Protein 1H72 (pdb70)

Radius of gyration: 18.48 Å; Cα contacts (8 Å, |Δi|>4): 747; chains: 1; bounding box: 49×47×38 Å

Sequence (296 aa):
MKVRVKAPCTSSANLGVGFDVFGLCLKEPYDVIEVEAIDDKEIIIEVDDKNIPTDPDKNVAGIVAKKMIDDFNIGKGVKITTIKKGVKAGSSGLGSSSAASSAGTAYAINELFKLNLDKLKLVDYASYGELASSGAKHADNVAPAIFGGFTMVTNYEPLEVLHIPIDFKLDILIAIPNISINTKEAREILPKAVGLKDLVNNVGKACGMVYALYNKDKSSLFGRYMMSSDKVIEPVRGKLIPNYFKIKEEVKDKVYGITISGSGPSIIAFPKEEFIDEVENILRDYYENTIRTEVGKGVEVVV

Structure (mmCIF, N/CA/C/O backbone):
data_1H72
#
_entry.id   1H72
#
_cell.length_a   87.990
_cell.length_b   87.990
_cell.length_c   99.300
_cell.angle_alpha   90.00
_cell.angle_beta   90.00
_cell.angle_gamma   90.00
#
_symmetry.space_group_name_H-M   'P 43 21 2'
#
loop_
_entity.id
_entity.type
_entity.pdbx_description
1 polymer 'HOMOSERINE KINASE'
2 non-polymer L-HOMOSERINE
3 non-polymer 'PHOSPHOAMINOPHOSPHONIC ACID-ADENYLATE ESTER'
4 non-polymer 2-AMINO-2-HYDROXYMETHYL-PROPANE-1,3-DIOL
5 water water
#
loop_
_atom_site.group_PDB
_atom_site.id
_atom_site.type_symbol
_atom_site.label_atom_id
_atom_site.label_alt_id
_atom_site.label_comp_id
_atom_site.label_asym_id
_atom_site.label_entity_id
_atom_site.label_seq_id
_atom_site.pdbx_PDB_ins_code
_atom_site.Cartn_x
_atom_site.Cartn_y
_atom_site.Cartn_z
_atom_site.occupancy
_atom_site.B_iso_or_equiv
_atom_site.auth_seq_id
_atom_site.auth_comp_id
_atom_site.auth_asym_id
_atom_site.auth_atom_id
_atom_site.pdbx_PDB_model_num
ATOM 1 N N . MET A 1 1 ? 89.810 37.881 19.392 1.00 38.21 5 MET C N 1
ATOM 2 C CA . MET A 1 1 ? 89.581 37.725 20.852 1.00 36.15 5 MET C CA 1
ATOM 3 C C . MET A 1 1 ? 88.115 38.070 21.191 1.00 32.55 5 MET C C 1
ATOM 4 O O . MET A 1 1 ? 87.313 37.155 21.237 1.00 27.03 5 MET C O 1
ATOM 9 N N . LYS A 1 2 ? 87.769 39.353 21.389 1.00 29.91 6 LYS C N 1
ATOM 10 C CA . LYS A 1 2 ? 86.379 39.728 21.780 1.00 28.10 6 LYS C CA 1
ATOM 11 C C . LYS A 1 2 ? 85.889 41.047 21.213 1.00 25.67 6 LYS C C 1
ATOM 12 O O . LYS A 1 2 ? 86.670 41.966 21.009 1.00 24.40 6 LYS C O 1
ATOM 18 N N . VAL A 1 3 ? 84.572 41.159 21.049 1.00 21.80 7 VAL C N 1
ATOM 19 C CA . VAL A 1 3 ? 83.952 42.384 20.552 1.00 20.50 7 VAL C CA 1
ATOM 20 C C . VAL A 1 3 ? 82.682 42.562 21.386 1.00 20.47 7 VAL C C 1
ATOM 21 O O . VAL A 1 3 ? 81.945 41.595 21.620 1.00 19.78 7 VAL C O 1
ATOM 25 N N . ARG A 1 4 ? 82.460 43.766 21.887 1.00 16.90 8 ARG C N 1
ATOM 26 C CA . ARG A 1 4 ? 81.237 44.001 22.673 1.00 17.81 8 ARG C CA 1
ATOM 27 C C . ARG A 1 4 ? 80.464 45.134 22.008 1.00 17.65 8 ARG C C 1
ATOM 28 O O . ARG A 1 4 ? 81.045 46.143 21.605 1.00 17.13 8 ARG C O 1
ATOM 36 N N . VAL A 1 5 ? 79.145 44.984 21.888 1.00 17.85 9 VAL C N 1
ATOM 37 C CA . VAL A 1 5 ? 78.391 46.042 21.224 1.00 15.51 9 VAL C CA 1
ATOM 38 C C . VAL A 1 5 ? 77.102 46.345 21.988 1.00 14.70 9 VAL C C 1
ATOM 39 O O . VAL A 1 5 ? 76.702 45.567 22.867 1.00 15.24 9 VAL C O 1
ATOM 43 N N . LYS A 1 6 ? 76.532 47.511 21.710 1.00 15.88 10 LYS C N 1
ATOM 44 C CA . LYS A 1 6 ? 75.191 47.841 22.202 1.00 17.63 10 LYS C CA 1
ATOM 45 C C . LYS A 1 6 ? 74.356 47.734 20.923 1.00 16.11 10 LYS C C 1
ATOM 46 O O . LYS A 1 6 ? 74.701 48.315 19.883 1.00 17.68 10 LYS C O 1
ATOM 52 N N . ALA A 1 7 ? 73.264 46.967 20.981 1.00 14.83 11 ALA C N 1
ATOM 53 C CA . ALA A 1 7 ? 72.443 46.703 19.783 1.00 15.49 11 ALA C CA 1
ATOM 54 C C . ALA A 1 7 ? 71.061 47.244 20.217 1.00 15.36 11 ALA C C 1
ATOM 55 O O . ALA A 1 7 ? 70.440 46.731 21.144 1.00 14.91 11 ALA C O 1
ATOM 57 N N . PRO A 1 8 ? 70.590 48.287 19.535 1.00 15.42 12 PRO C N 1
ATOM 58 C CA . PRO A 1 8 ? 69.331 48.904 19.913 1.00 15.71 12 PRO C CA 1
ATOM 59 C C . PRO A 1 8 ? 68.013 48.282 19.564 1.00 14.24 12 PRO C C 1
ATOM 60 O O . PRO A 1 8 ? 67.880 47.567 18.562 1.00 13.67 12 PRO C O 1
ATOM 64 N N . CYS A 1 9 ? 67.064 48.576 20.444 1.00 14.56 13 CYS C N 1
ATOM 65 C CA . CYS A 1 9 ? 65.672 48.249 20.224 1.00 16.15 13 CYS C CA 1
ATOM 66 C C . CYS A 1 9 ? 65.276 49.142 19.015 1.00 15.99 13 CYS C C 1
ATOM 67 O O . CYS A 1 9 ? 65.948 50.140 18.681 1.00 15.42 13 CYS C O 1
ATOM 70 N N . THR A 1 10 ? 64.198 48.771 18.342 1.00 15.21 14 THR C N 1
ATOM 71 C CA . THR A 1 10 ? 63.763 49.489 17.141 1.00 14.26 14 THR C CA 1
ATOM 72 C C . THR A 1 10 ? 62.243 49.408 17.137 1.00 17.34 14 THR C C 1
ATOM 73 O O . THR A 1 10 ? 61.693 48.513 17.765 1.00 16.38 14 THR C O 1
ATOM 77 N N A SER A 1 11 ? 61.586 50.340 16.437 0.50 16.22 15 SER C N 1
ATOM 78 N N B SER A 1 11 ? 61.586 50.342 16.455 0.50 16.20 15 SER C N 1
ATOM 79 C CA A SER A 1 11 ? 60.134 50.342 16.371 0.50 16.76 15 SER C CA 1
ATOM 80 C CA B SER A 1 11 ? 60.132 50.356 16.367 0.50 16.67 15 SER C CA 1
ATOM 81 C C A SER A 1 11 ? 59.750 50.151 14.911 0.50 16.54 15 SER C C 1
ATOM 82 C C B SER A 1 11 ? 59.763 50.144 14.905 0.50 16.49 15 SER C C 1
ATOM 83 O O A SER A 1 11 ? 60.041 51.003 14.069 0.50 15.87 15 SER C O 1
ATOM 84 O O B SER A 1 11 ? 60.059 50.990 14.058 0.50 15.80 15 SER C O 1
ATOM 89 N N . ALA A 1 12 ? 59.153 49.002 14.608 1.00 16.19 16 ALA C N 1
ATOM 90 C CA . ALA A 1 12 ? 58.751 48.707 13.239 1.00 16.18 16 ALA C CA 1
ATOM 91 C C . ALA A 1 12 ? 57.301 49.130 12.995 1.00 16.92 16 ALA C C 1
ATOM 92 O O . ALA A 1 12 ? 56.560 49.405 13.939 1.00 18.22 16 ALA C O 1
ATOM 94 N N . ASN A 1 13 ? 56.944 49.161 11.719 1.00 15.30 17 ASN C N 1
ATOM 95 C CA . ASN A 1 13 ? 55.621 49.492 11.173 1.00 15.61 17 ASN C CA 1
ATOM 96 C C . ASN A 1 13 ? 55.290 50.943 11.097 1.00 16.21 17 ASN C C 1
ATOM 97 O O . ASN A 1 13 ? 55.016 51.471 9.998 1.00 16.94 17 ASN C O 1
ATOM 102 N N . LEU A 1 14 ? 55.288 51.591 12.262 1.00 16.46 18 LEU C N 1
ATOM 103 C CA . LEU A 1 14 ? 54.951 53.004 12.333 1.00 16.62 18 LEU C CA 1
ATOM 104 C C . LEU A 1 14 ? 53.642 53.233 11.563 1.00 16.37 18 LEU C C 1
ATOM 105 O O . LEU A 1 14 ? 53.545 54.094 10.655 1.00 15.81 18 LEU C O 1
ATOM 110 N N . GLY A 1 15 ? 52.641 52.445 11.913 1.00 17.50 19 GLY C N 1
ATOM 111 C CA . GLY A 1 15 ? 51.344 52.643 11.290 1.00 16.65 19 GLY C CA 1
ATOM 112 C C . GLY A 1 15 ? 51.264 52.151 9.867 1.00 17.34 19 GLY C C 1
ATOM 113 O O . GLY A 1 15 ? 51.288 50.949 9.616 1.00 17.44 19 GLY C O 1
ATOM 114 N N . VAL A 1 16 ? 51.188 53.083 8.921 1.00 16.70 20 VAL C N 1
ATOM 115 C CA . VAL A 1 16 ? 51.011 52.699 7.531 1.00 16.00 20 VAL C CA 1
ATOM 116 C C . VAL A 1 16 ? 52.240 52.070 6.875 1.00 16.08 20 VAL C C 1
ATOM 117 O O . VAL A 1 16 ? 52.147 51.623 5.731 1.00 15.30 20 VAL C O 1
ATOM 121 N N . GLY A 1 17 ? 53.355 52.042 7.588 1.00 16.11 21 GLY C N 1
ATOM 122 C CA . GLY A 1 17 ? 54.582 51.445 7.049 1.00 17.09 21 GLY C CA 1
ATOM 123 C C . GLY A 1 17 ? 54.742 49.985 7.441 1.00 16.87 21 GLY C C 1
ATOM 124 O O . GLY A 1 17 ? 55.830 49.431 7.447 1.00 16.05 21 GLY C O 1
ATOM 125 N N . PHE A 1 18 ? 53.629 49.347 7.769 1.00 18.41 22 PHE C N 1
ATOM 126 C CA . PHE A 1 18 ? 53.629 47.935 8.165 1.00 17.85 22 PHE C CA 1
ATOM 127 C C . PHE A 1 18 ? 54.510 47.055 7.276 1.00 18.65 22 PHE C C 1
ATOM 128 O O . PHE A 1 18 ? 54.353 47.021 6.028 1.00 17.56 22 PHE C O 1
ATOM 136 N N . ASP A 1 19 ? 55.453 46.375 7.930 1.00 18.00 23 ASP C N 1
ATOM 137 C CA . ASP A 1 19 ? 56.380 45.448 7.329 1.00 18.23 23 ASP C CA 1
ATOM 138 C C . ASP A 1 19 ? 57.416 46.114 6.449 1.00 18.33 23 ASP C C 1
ATOM 139 O O . ASP A 1 19 ? 58.199 45.441 5.793 1.00 18.45 23 ASP C O 1
ATOM 144 N N . VAL A 1 20 ? 57.453 47.436 6.477 1.00 15.71 24 VAL C N 1
ATOM 145 C CA . VAL A 1 20 ? 58.396 48.166 5.646 1.00 16.12 24 VAL C CA 1
ATOM 146 C C . VAL A 1 20 ? 59.247 49.117 6.480 1.00 15.86 24 VAL C C 1
ATOM 147 O O . VAL A 1 20 ? 60.473 49.031 6.453 1.00 15.71 24 VAL C O 1
ATOM 151 N N . PHE A 1 21 ? 58.585 50.009 7.217 1.00 14.21 25 PHE C N 1
ATOM 152 C CA . PHE A 1 21 ? 59.275 51.043 7.982 1.00 13.96 25 PHE C CA 1
ATOM 153 C C . PHE A 1 21 ? 59.901 50.545 9.270 1.00 15.09 25 PHE C C 1
ATOM 154 O O . PHE A 1 21 ? 59.379 49.632 9.909 1.00 14.85 25 PHE C O 1
ATOM 162 N N . GLY A 1 22 ? 60.998 51.187 9.675 1.00 15.93 26 GLY C N 1
ATOM 163 C CA . GLY A 1 22 ? 61.599 50.852 10.956 1.00 15.92 26 GLY C CA 1
ATOM 164 C C . GLY A 1 22 ? 62.285 52.110 11.462 1.00 17.41 26 GLY C C 1
ATOM 165 O O . GLY A 1 22 ? 62.831 52.879 10.650 1.00 17.27 26 GLY C O 1
ATOM 166 N N . LEU A 1 23 ? 62.255 52.348 12.773 1.00 16.35 27 LEU C N 1
ATOM 167 C CA . LEU A 1 23 ? 62.918 53.511 13.341 1.00 15.73 27 LEU C CA 1
ATOM 168 C C . LEU A 1 23 ? 63.828 53.008 14.475 1.00 15.64 27 LEU C C 1
ATOM 169 O O . LEU A 1 23 ? 63.360 52.322 15.404 1.00 16.01 27 LEU C O 1
ATOM 174 N N . CYS A 1 24 ? 65.115 53.340 14.394 1.00 15.70 28 CYS C N 1
ATOM 175 C CA . CYS A 1 24 ? 66.068 52.903 15.403 1.00 17.24 28 CYS C CA 1
ATOM 176 C C . CYS A 1 24 ? 65.946 53.755 16.648 1.00 17.96 28 CYS C C 1
ATOM 177 O O . CYS A 1 24 ? 65.872 54.975 16.550 1.00 17.92 28 CYS C O 1
ATOM 180 N N . LEU A 1 25 ? 65.923 53.123 17.818 1.00 16.75 29 LEU C N 1
ATOM 181 C CA . LEU A 1 25 ? 65.841 53.890 19.064 1.00 16.57 29 LEU C CA 1
ATOM 182 C C . LEU A 1 25 ? 67.244 53.929 19.650 1.00 17.64 29 LEU C C 1
ATOM 183 O O . LEU A 1 25 ? 68.069 53.081 19.349 1.00 17.57 29 LEU C O 1
ATOM 188 N N . LYS A 1 26 ? 67.481 54.886 20.528 1.00 19.36 30 LYS C N 1
ATOM 189 C CA . LYS A 1 26 ? 68.798 55.000 21.181 1.00 19.83 30 LYS C CA 1
ATOM 190 C C . LYS A 1 26 ? 68.795 54.052 22.395 1.00 19.10 30 LYS C C 1
ATOM 191 O O . LYS A 1 26 ? 69.817 53.485 22.740 1.00 22.26 30 LYS C O 1
ATOM 197 N N . GLU A 1 27 ? 67.633 53.882 23.006 1.00 18.19 31 GLU C N 1
ATOM 198 C CA . GLU A 1 27 ? 67.434 53.001 24.173 1.00 19.71 31 GLU C CA 1
ATOM 199 C C . GLU A 1 27 ? 66.038 52.378 24.091 1.00 19.85 31 GLU C C 1
ATOM 200 O O . GLU A 1 27 ? 65.142 52.956 23.499 1.00 19.41 31 GLU C O 1
ATOM 206 N N . PRO A 1 28 ? 65.842 51.183 24.664 1.00 18.82 32 PRO C N 1
ATOM 207 C CA . PRO A 1 28 ? 66.811 50.333 25.374 1.00 17.91 32 PRO C CA 1
ATOM 208 C C . PRO A 1 28 ? 67.676 49.658 24.320 1.00 18.03 32 PRO C C 1
ATOM 209 O O . PRO A 1 28 ? 67.482 49.856 23.108 1.00 16.33 32 PRO C O 1
ATOM 213 N N . TYR A 1 29 ? 68.628 48.854 24.787 1.00 17.42 33 TYR C N 1
ATOM 214 C CA . TYR A 1 29 ? 69.468 48.117 23.877 1.00 17.14 33 TYR C CA 1
ATOM 215 C C . TYR A 1 29 ? 70.037 46.911 24.592 1.00 16.54 33 TYR C C 1
ATOM 216 O O . TYR A 1 29 ? 70.044 46.843 25.825 1.00 17.36 33 TYR C O 1
ATOM 225 N N . ASP A 1 30 ? 70.484 45.939 23.807 1.00 16.08 34 ASP C N 1
ATOM 226 C CA . ASP A 1 30 ? 71.118 44.781 24.376 1.00 15.84 34 ASP C CA 1
ATOM 227 C C . ASP A 1 30 ? 72.621 45.117 24.438 1.00 15.93 34 ASP C C 1
ATOM 228 O O . ASP A 1 30 ? 73.114 45.841 23.590 1.00 16.68 34 ASP C O 1
ATOM 233 N N . VAL A 1 31 ? 73.324 44.580 25.426 1.00 16.55 35 VAL C N 1
ATOM 234 C CA . VAL A 1 31 ? 74.787 44.719 25.460 1.00 17.81 35 VAL C CA 1
ATOM 235 C C . VAL A 1 31 ? 75.207 43.281 25.149 1.00 18.00 35 VAL C C 1
ATOM 236 O O . VAL A 1 31 ? 74.865 42.353 25.888 1.00 18.08 35 VAL C O 1
ATOM 240 N N . ILE A 1 32 ? 75.946 43.101 24.056 1.00 17.83 36 ILE C N 1
ATOM 241 C CA . ILE A 1 32 ? 76.307 41.751 23.626 1.00 16.31 36 ILE C CA 1
ATOM 242 C C . ILE A 1 32 ? 77.807 41.663 23.438 1.00 17.36 36 ILE C C 1
ATOM 243 O O . ILE A 1 32 ? 78.372 42.505 22.768 1.00 16.33 36 ILE C O 1
ATOM 248 N N . GLU A 1 33 ? 78.431 40.638 23.996 1.00 15.71 37 GLU C N 1
ATOM 249 C CA . GLU A 1 33 ? 79.869 40.483 23.817 1.00 18.92 37 GLU C CA 1
ATOM 250 C C . GLU A 1 33 ? 80.073 39.139 23.131 1.00 19.52 37 GLU C C 1
ATOM 251 O O . GLU A 1 33 ? 79.422 38.157 23.497 1.00 20.00 37 GLU C O 1
ATOM 257 N N . VAL A 1 34 ? 80.952 39.095 22.137 1.00 20.54 38 VAL C N 1
ATOM 258 C CA . VAL A 1 34 ? 81.197 37.852 21.409 1.00 20.00 38 VAL C CA 1
ATOM 259 C C . VAL A 1 34 ? 82.687 37.614 21.529 1.00 20.70 38 VAL C C 1
ATOM 260 O O . VAL A 1 34 ? 83.473 38.510 21.259 1.00 22.00 38 VAL C O 1
ATOM 264 N N . GLU A 1 35 ? 83.062 36.423 21.954 1.00 19.84 39 GLU C N 1
ATOM 265 C CA . GLU A 1 35 ? 84.470 36.076 22.139 1.00 23.13 39 GLU C CA 1
ATOM 266 C C . GLU A 1 35 ? 84.778 34.861 21.267 1.00 22.32 39 GLU C C 1
ATOM 267 O O . GLU A 1 35 ? 84.045 33.889 21.315 1.00 22.09 39 GLU C O 1
ATOM 273 N N . ALA A 1 36 ? 85.834 34.914 20.467 1.00 22.54 40 ALA C N 1
ATOM 274 C CA . ALA A 1 36 ? 86.156 33.739 19.650 1.00 24.64 40 ALA C CA 1
ATOM 275 C C . ALA A 1 36 ? 86.691 32.670 20.618 1.00 26.62 40 ALA C C 1
ATOM 276 O O . ALA A 1 36 ? 87.415 32.996 21.568 1.00 27.60 40 ALA C O 1
ATOM 278 N N . ILE A 1 37 ? 86.306 31.415 20.428 1.00 27.19 41 ILE C N 1
ATOM 279 C CA . ILE A 1 37 ? 86.805 30.338 21.282 1.00 29.10 41 ILE C CA 1
ATOM 280 C C . ILE A 1 37 ? 87.299 29.210 20.363 1.00 31.64 41 ILE C C 1
ATOM 281 O O . ILE A 1 37 ? 86.858 29.080 19.217 1.00 29.96 41 ILE C O 1
ATOM 286 N N . ASP A 1 38 ? 88.208 28.387 20.868 1.00 34.72 42 ASP C N 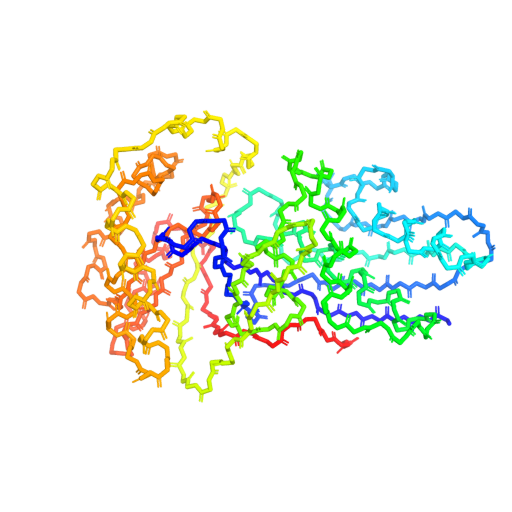1
ATOM 287 C CA . ASP A 1 38 ? 88.747 27.312 20.048 1.00 36.62 42 ASP C CA 1
ATOM 288 C C . ASP A 1 38 ? 87.777 26.199 19.746 1.00 36.57 42 ASP C C 1
ATOM 289 O O . ASP A 1 38 ? 87.733 25.726 18.610 1.00 37.41 42 ASP C O 1
ATOM 294 N N . ASP A 1 39 ? 87.004 25.768 20.733 1.00 37.35 43 ASP C N 1
ATOM 295 C CA . ASP A 1 39 ? 86.029 24.712 20.473 1.00 39.42 43 ASP C CA 1
ATOM 296 C C . ASP A 1 39 ? 85.074 25.265 19.430 1.00 38.46 43 ASP C C 1
ATOM 297 O O . ASP A 1 39 ? 84.712 26.440 19.491 1.00 35.84 43 ASP C O 1
ATOM 302 N N . LYS A 1 40 ? 84.690 24.431 18.467 1.00 37.38 44 LYS C N 1
ATOM 303 C CA . LYS A 1 40 ? 83.782 24.845 17.409 1.00 38.40 44 LYS C CA 1
ATOM 304 C C . LYS A 1 40 ? 82.340 24.651 17.832 1.00 39.59 44 LYS C C 1
ATOM 305 O O . LYS A 1 40 ? 81.605 23.836 17.256 1.00 41.74 44 LYS C O 1
ATOM 311 N N . GLU A 1 41 ? 81.960 25.364 18.879 1.00 37.33 45 GLU C N 1
ATOM 312 C CA . GLU A 1 41 ? 80.606 25.311 19.397 1.00 35.78 45 GLU C CA 1
ATOM 313 C C . GLU A 1 41 ? 80.231 26.768 19.688 1.00 32.52 45 GLU C C 1
ATOM 314 O O . GLU A 1 41 ? 81.105 27.652 19.719 1.00 31.13 45 GLU C O 1
ATOM 320 N N . ILE A 1 42 ? 78.942 27.008 19.857 1.00 28.52 46 ILE C N 1
ATOM 321 C CA . ILE A 1 42 ? 78.463 28.340 20.155 1.00 26.63 46 ILE C CA 1
ATOM 322 C C . ILE A 1 42 ? 77.854 28.273 21.543 1.00 25.11 46 ILE C C 1
ATOM 323 O O . ILE A 1 42 ? 76.904 27.541 21.780 1.00 26.57 46 ILE C O 1
ATOM 328 N N . ILE A 1 43 ? 78.403 29.035 22.467 1.00 24.04 47 ILE C N 1
ATOM 329 C CA . ILE A 1 43 ? 77.908 29.019 23.836 1.00 24.67 47 ILE C CA 1
ATOM 330 C C . ILE A 1 43 ? 77.209 30.343 24.110 1.00 25.35 47 ILE C C 1
ATOM 331 O O . ILE A 1 43 ? 77.762 31.396 23.827 1.00 23.99 47 ILE C O 1
ATOM 336 N N . ILE A 1 44 ? 76.012 30.282 24.662 1.00 23.25 48 ILE C N 1
ATOM 337 C CA . ILE A 1 44 ? 75.289 31.499 24.950 1.00 24.30 48 ILE C CA 1
ATOM 338 C C . ILE A 1 44 ? 74.910 31.676 26.419 1.00 24.19 48 ILE C C 1
ATOM 339 O O . ILE A 1 44 ? 74.429 30.746 27.064 1.00 23.06 48 ILE C O 1
ATOM 344 N N . GLU A 1 45 ? 75.142 32.880 26.931 1.00 23.26 49 GLU C N 1
ATOM 345 C CA . GLU A 1 45 ? 74.771 33.246 28.298 1.00 23.75 49 GLU C CA 1
ATOM 346 C C . GLU A 1 45 ? 73.881 34.476 28.135 1.00 24.56 49 GLU C C 1
ATOM 347 O O . GLU A 1 45 ? 74.233 35.418 27.382 1.00 21.87 49 GLU C O 1
ATOM 353 N N . VAL A 1 46 ? 72.741 34.472 28.821 1.00 23.27 50 VAL C N 1
ATOM 354 C CA . VAL A 1 46 ? 71.824 35.581 28.718 1.00 21.84 50 VAL C CA 1
ATOM 355 C C . VAL A 1 46 ? 71.236 35.841 30.107 1.00 23.93 50 VAL C C 1
ATOM 356 O O . VAL A 1 46 ? 70.972 34.900 30.870 1.00 22.48 50 VAL C O 1
ATOM 360 N N . ASP A 1 47 ? 71.085 37.117 30.457 1.00 23.84 51 ASP C N 1
ATOM 361 C CA . ASP A 1 47 ? 70.615 37.445 31.793 1.00 24.89 51 ASP C CA 1
ATOM 362 C C . ASP A 1 47 ? 69.124 37.251 32.051 1.00 27.52 51 ASP C C 1
ATOM 363 O O . ASP A 1 47 ? 68.710 37.134 33.193 1.00 32.05 51 ASP C O 1
ATOM 368 N N . ASP A 1 48 ? 68.337 37.148 31.004 1.00 26.04 52 ASP C N 1
ATOM 369 C CA . ASP A 1 48 ? 66.901 36.947 31.103 1.00 26.74 52 ASP C CA 1
ATOM 370 C C . ASP A 1 48 ? 66.646 35.458 31.063 1.00 28.38 52 ASP C C 1
ATOM 371 O O . ASP A 1 48 ? 66.881 34.806 30.036 1.00 25.66 52 ASP C O 1
ATOM 376 N N . LYS A 1 49 ? 66.123 34.914 32.165 1.00 29.13 53 LYS C N 1
ATOM 377 C CA . LYS A 1 49 ? 65.876 33.475 32.262 1.00 31.37 53 LYS C CA 1
ATOM 378 C C . LYS A 1 49 ? 64.815 32.938 31.325 1.00 30.23 53 LYS C C 1
ATOM 379 O O . LYS A 1 49 ? 64.645 31.733 31.229 1.00 30.53 53 LYS C O 1
ATOM 385 N N . ASN A 1 50 ? 64.054 33.813 30.679 1.00 28.71 54 ASN C N 1
ATOM 386 C CA . ASN A 1 50 ? 63.033 33.348 29.739 1.00 28.13 54 ASN C CA 1
ATOM 387 C C . ASN A 1 50 ? 63.562 33.257 28.316 1.00 26.28 54 ASN C C 1
ATOM 388 O O . ASN A 1 50 ? 62.820 32.917 27.406 1.00 26.06 54 ASN C O 1
ATOM 393 N N . ILE A 1 51 ? 64.836 33.591 28.122 1.00 23.67 55 ILE C N 1
ATOM 394 C CA . ILE A 1 51 ? 65.422 33.524 26.775 1.00 22.24 55 ILE C CA 1
ATOM 395 C C . ILE A 1 51 ? 66.305 32.290 26.725 1.00 22.63 55 ILE C C 1
ATOM 396 O O . ILE A 1 51 ? 67.125 32.078 27.605 1.00 21.90 55 ILE C O 1
ATOM 401 N N . PRO A 1 52 ? 66.136 31.441 25.699 1.00 24.08 56 PRO C N 1
ATOM 402 C CA . PRO A 1 52 ? 66.963 30.227 25.626 1.00 24.53 56 PRO C CA 1
ATOM 403 C C . PRO A 1 52 ? 68.457 30.438 25.434 1.00 25.27 56 PRO C C 1
ATOM 404 O O . PRO A 1 52 ? 68.892 31.431 24.830 1.00 24.02 56 PRO C O 1
ATOM 408 N N . THR A 1 53 ? 69.239 29.511 25.979 1.00 23.54 57 THR C N 1
ATOM 409 C CA . THR A 1 53 ? 70.671 29.535 25.835 1.00 25.68 57 THR C CA 1
ATOM 410 C C . THR A 1 53 ? 71.060 28.536 24.726 1.00 25.43 57 THR C C 1
ATOM 411 O O . THR A 1 53 ? 72.196 28.518 24.283 1.00 27.33 57 THR C O 1
ATOM 415 N N . ASP A 1 54 ? 70.127 27.696 24.308 1.00 24.47 58 ASP C N 1
ATOM 416 C CA . ASP A 1 54 ? 70.391 26.742 23.202 1.00 25.97 58 ASP C CA 1
ATOM 417 C C . ASP A 1 54 ? 70.745 27.609 21.962 1.00 24.42 58 ASP C C 1
ATOM 418 O O . ASP A 1 54 ? 69.941 28.443 21.553 1.00 24.73 58 ASP C O 1
ATOM 423 N N . PRO A 1 55 ? 71.938 27.410 21.353 1.00 25.55 59 PRO C N 1
ATOM 424 C CA . PRO A 1 55 ? 72.365 28.197 20.178 1.00 25.07 59 PRO C CA 1
ATOM 425 C C . PRO A 1 55 ? 71.519 28.051 18.929 1.00 25.99 59 PRO C C 1
ATOM 426 O O . PRO A 1 55 ? 71.582 28.883 18.012 1.00 24.52 59 PRO C O 1
ATOM 430 N N . ASP A 1 56 ? 70.716 26.990 18.890 1.00 26.43 60 ASP C N 1
ATOM 431 C CA . ASP A 1 56 ? 69.823 26.791 17.766 1.00 27.65 60 ASP C CA 1
ATOM 432 C C . ASP A 1 56 ? 68.487 27.448 18.019 1.00 25.76 60 ASP C C 1
ATOM 433 O O . ASP A 1 56 ? 67.644 27.504 17.130 1.00 26.45 60 ASP C O 1
ATOM 438 N N . LYS A 1 57 ? 68.292 27.954 19.235 1.00 24.43 61 LYS C N 1
ATOM 439 C CA . LYS A 1 57 ? 67.052 28.631 19.574 1.00 23.16 61 LYS C CA 1
ATOM 440 C C . LYS A 1 57 ? 67.286 30.136 19.849 1.00 22.04 61 LYS C C 1
ATOM 441 O O . LYS A 1 57 ? 66.465 30.959 19.497 1.00 21.76 61 LYS C O 1
ATOM 447 N N . ASN A 1 58 ? 68.398 30.490 20.475 1.00 19.99 62 ASN C N 1
ATOM 448 C CA . ASN A 1 58 ? 68.643 31.926 20.718 1.00 19.51 62 ASN C CA 1
ATOM 449 C C . ASN A 1 58 ? 69.027 32.518 19.355 1.00 19.44 62 ASN C C 1
ATOM 450 O O . ASN A 1 58 ? 69.890 31.976 18.664 1.00 18.24 62 ASN C O 1
ATOM 455 N N . VAL A 1 59 ? 68.403 33.625 18.965 1.00 16.84 63 VAL C N 1
ATOM 456 C CA . VAL A 1 59 ? 68.705 34.188 17.659 1.00 17.53 63 VAL C CA 1
ATOM 457 C C . VAL A 1 59 ? 70.183 34.551 17.499 1.00 15.10 63 VAL C C 1
ATOM 458 O O . VAL A 1 59 ? 70.706 34.512 16.374 1.00 17.57 63 VAL C O 1
ATOM 462 N N . ALA A 1 60 ? 70.854 34.899 18.595 1.00 15.12 64 ALA C N 1
ATOM 463 C CA . ALA A 1 60 ? 72.281 35.245 18.489 1.00 17.57 64 ALA C CA 1
ATOM 464 C C . ALA A 1 60 ? 73.069 34.015 17.978 1.00 18.61 64 ALA C C 1
ATOM 465 O O . ALA A 1 60 ? 73.958 34.145 17.143 1.00 19.16 64 ALA C O 1
ATOM 467 N N . GLY A 1 61 ? 72.690 32.829 18.456 1.00 18.64 65 GLY C N 1
ATOM 468 C CA . GLY A 1 61 ? 73.360 31.590 18.040 1.00 19.97 65 GLY C CA 1
ATOM 469 C C . GLY A 1 61 ? 73.034 31.221 16.593 1.00 19.87 65 GLY C C 1
ATOM 470 O O . GLY A 1 61 ? 73.867 30.724 15.839 1.00 19.32 65 GLY C O 1
ATOM 471 N N . ILE A 1 62 ? 71.804 31.491 16.193 1.00 19.39 66 ILE C N 1
ATOM 472 C CA . ILE A 1 62 ? 71.373 31.172 14.837 1.00 20.36 66 ILE C CA 1
ATOM 473 C C . ILE A 1 62 ? 72.144 32.037 13.839 1.00 20.63 66 ILE C C 1
ATOM 474 O O . ILE A 1 62 ? 72.701 31.546 12.817 1.00 19.97 66 ILE C O 1
ATOM 479 N N . VAL A 1 63 ? 72.210 33.327 14.140 1.00 18.65 67 VAL C N 1
ATOM 480 C CA . VAL A 1 63 ? 72.927 34.239 13.255 1.00 18.45 67 VAL C CA 1
ATOM 481 C C . VAL A 1 63 ? 74.426 33.913 13.255 1.00 18.82 67 VAL C C 1
ATOM 482 O O . VAL A 1 63 ? 75.041 33.835 12.178 1.00 17.91 67 VAL C O 1
ATOM 486 N N . ALA A 1 64 ? 75.012 33.698 14.437 1.00 17.60 68 ALA C N 1
ATOM 487 C CA . ALA A 1 64 ? 76.461 33.425 14.493 1.00 18.74 68 ALA C CA 1
ATOM 488 C C . ALA A 1 64 ? 76.809 32.146 13.700 1.00 20.80 68 ALA C C 1
ATOM 489 O O . ALA A 1 64 ? 77.784 32.107 12.942 1.00 19.34 68 ALA C O 1
ATOM 491 N N . LYS A 1 65 ? 76.003 31.104 13.880 1.00 21.65 69 LYS C N 1
ATOM 492 C CA . LYS A 1 65 ? 76.270 29.854 13.166 1.00 20.95 69 LYS C CA 1
ATOM 493 C C . LYS A 1 65 ? 76.213 30.052 11.651 1.00 20.26 69 LYS C C 1
ATOM 494 O O . LYS A 1 65 ? 77.104 29.588 10.929 1.00 20.92 69 LYS C O 1
ATOM 500 N N . LYS A 1 66 ? 75.190 30.747 11.164 1.00 19.08 70 LYS C N 1
ATOM 501 C CA . LYS A 1 66 ? 75.054 30.984 9.744 1.00 21.08 70 LYS C CA 1
ATOM 502 C C . LYS A 1 66 ? 76.301 31.720 9.183 1.00 20.69 70 LYS C C 1
ATOM 503 O O . LYS A 1 66 ? 76.841 31.363 8.121 1.00 18.07 70 LYS C O 1
ATOM 509 N N . MET A 1 67 ? 76.748 32.749 9.905 1.00 17.27 71 MET C N 1
ATOM 510 C CA . MET A 1 67 ? 77.906 33.513 9.456 1.00 17.59 71 MET C CA 1
ATOM 511 C C . MET A 1 67 ? 79.183 32.691 9.556 1.00 16.72 71 MET C C 1
ATOM 512 O O . MET A 1 67 ? 79.997 32.685 8.638 1.00 17.42 71 MET C O 1
ATOM 517 N N . ILE A 1 68 ? 79.344 31.985 10.666 1.00 17.05 72 ILE C N 1
ATOM 518 C CA . ILE A 1 68 ? 80.536 31.183 1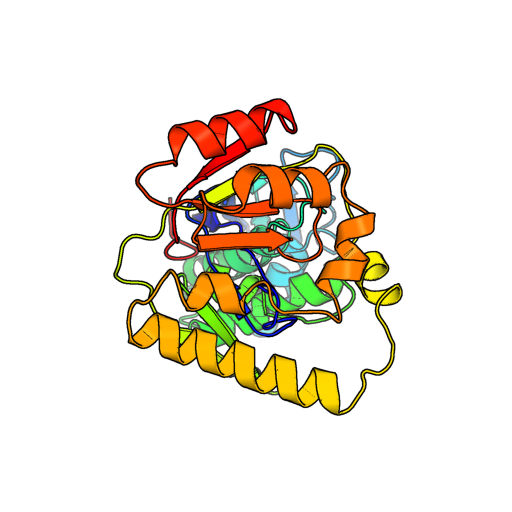0.840 1.00 19.26 72 ILE C CA 1
ATOM 519 C C . ILE A 1 68 ? 80.601 30.133 9.709 1.00 19.64 72 ILE C C 1
ATOM 520 O O . ILE A 1 68 ? 81.644 29.998 9.049 1.00 22.12 72 ILE C O 1
ATOM 525 N N . ASP A 1 69 ? 79.501 29.449 9.440 1.00 20.77 73 ASP C N 1
ATOM 526 C CA . ASP A 1 69 ? 79.508 28.444 8.370 1.00 21.03 73 ASP C CA 1
ATOM 527 C C . ASP A 1 69 ? 79.707 29.089 7.000 1.00 22.02 73 ASP C C 1
ATOM 528 O O . ASP A 1 69 ? 80.493 28.584 6.170 1.00 20.86 73 ASP C O 1
ATOM 533 N N . ASP A 1 70 ? 79.028 30.205 6.742 1.00 19.95 74 ASP C N 1
ATOM 534 C CA . ASP A 1 70 ? 79.149 30.819 5.427 1.00 20.43 74 ASP C CA 1
ATOM 535 C C . ASP A 1 70 ? 80.535 31.289 5.090 1.00 20.34 74 ASP C C 1
ATOM 536 O O . ASP A 1 70 ? 80.882 31.358 3.918 1.00 20.42 74 ASP C O 1
ATOM 541 N N . PHE A 1 71 ? 81.318 31.633 6.096 1.00 17.61 75 PHE C N 1
ATOM 542 C CA . PHE A 1 71 ? 82.677 32.076 5.816 1.00 18.11 75 PHE C CA 1
ATOM 543 C C . PHE A 1 71 ? 83.734 31.070 6.199 1.00 17.06 75 PHE C C 1
ATOM 544 O O . PHE A 1 71 ? 84.909 31.397 6.258 1.00 18.33 75 PHE C O 1
ATOM 552 N N . ASN A 1 72 ? 83.317 29.829 6.428 1.00 17.90 76 ASN C N 1
ATOM 553 C CA . ASN A 1 72 ? 84.253 28.776 6.811 1.00 17.75 76 ASN C CA 1
ATOM 554 C C . ASN A 1 72 ? 85.133 29.238 7.952 1.00 21.68 76 ASN C C 1
ATOM 555 O O . ASN A 1 72 ? 86.328 28.931 7.988 1.00 21.42 76 ASN C O 1
ATOM 560 N N . ILE A 1 73 ? 84.549 29.953 8.909 1.00 20.54 77 ILE C N 1
ATOM 561 C CA . ILE A 1 73 ? 85.350 30.441 10.029 1.00 24.65 77 ILE C CA 1
ATOM 562 C C . ILE A 1 73 ? 85.681 29.186 10.864 1.00 26.67 77 ILE C C 1
ATOM 563 O O . ILE A 1 73 ? 84.842 28.331 11.113 1.00 27.30 77 ILE C O 1
ATOM 568 N N . GLY A 1 74 ? 86.891 29.023 11.337 1.00 30.23 78 GLY C N 1
ATOM 569 C CA . GLY A 1 74 ? 87.044 27.750 12.028 1.00 31.30 78 GLY C CA 1
ATOM 570 C C . GLY A 1 74 ? 86.924 27.813 13.528 1.00 33.85 78 GLY C C 1
ATOM 571 O O . GLY A 1 74 ? 87.403 26.916 14.214 1.00 34.75 78 GLY C O 1
ATOM 572 N N . LYS A 1 75 ? 86.268 28.846 14.050 1.00 33.24 79 LYS C N 1
ATOM 573 C CA . LYS A 1 75 ? 86.166 28.989 15.500 1.00 30.16 79 LYS C CA 1
ATOM 574 C C . LYS A 1 75 ? 84.742 28.965 16.007 1.00 28.30 79 LYS C C 1
ATOM 575 O O . LYS A 1 75 ? 83.759 29.041 15.236 1.00 26.74 79 LYS C O 1
ATOM 581 N N . GLY A 1 76 ? 84.625 28.813 17.319 1.00 25.11 80 GLY C N 1
ATOM 582 C CA . GLY A 1 76 ? 83.312 28.856 17.920 1.00 22.95 80 GLY C CA 1
ATOM 583 C C . GLY A 1 76 ? 83.256 30.243 18.543 1.00 21.93 80 GLY C C 1
ATOM 584 O O . GLY A 1 76 ? 84.181 31.037 18.394 1.00 21.25 80 GLY C O 1
ATOM 585 N N . VAL A 1 77 ? 82.161 30.580 19.193 1.00 21.59 81 VAL C N 1
ATOM 586 C CA . VAL A 1 77 ? 82.116 31.866 19.884 1.00 20.45 81 VAL C CA 1
ATOM 587 C C . VAL A 1 77 ? 81.341 31.678 21.176 1.00 20.65 81 VAL C C 1
ATOM 588 O O . VAL A 1 77 ? 80.432 30.823 21.260 1.00 21.15 81 VAL C O 1
ATOM 592 N N . LYS A 1 78 ? 81.707 32.447 22.187 1.00 20.20 82 LYS C N 1
ATOM 593 C CA . LYS A 1 78 ? 80.929 32.462 23.437 1.00 22.35 82 LYS C CA 1
ATOM 594 C C . LYS A 1 78 ? 80.199 33.818 23.335 1.00 20.52 82 LYS C C 1
ATOM 595 O O . LYS A 1 78 ? 80.825 34.851 23.110 1.00 21.17 82 LYS C O 1
ATOM 601 N N . ILE A 1 79 ? 78.882 33.813 23.471 1.00 20.03 83 ILE C N 1
ATOM 602 C CA . ILE A 1 79 ? 78.114 35.057 23.330 1.00 19.08 83 ILE C CA 1
ATOM 603 C C . ILE A 1 79 ? 77.423 35.343 24.649 1.00 19.05 83 ILE C C 1
ATOM 604 O O . ILE A 1 79 ? 76.672 34.497 25.151 1.00 20.57 83 ILE C O 1
ATOM 609 N N A THR A 1 80 ? 77.683 36.523 25.212 0.50 18.31 84 THR C N 1
ATOM 610 N N B THR A 1 80 ? 77.683 36.511 25.227 0.50 18.59 84 THR C N 1
ATOM 611 C CA A THR A 1 80 ? 77.061 36.902 26.473 0.50 18.18 84 THR C CA 1
ATOM 612 C CA B THR A 1 80 ? 77.031 36.884 26.476 0.50 18.79 84 THR C CA 1
ATOM 613 C C A THR A 1 80 ? 76.099 38.046 26.187 0.50 17.83 84 THR C C 1
ATOM 614 C C B THR A 1 80 ? 76.091 38.033 26.175 0.50 18.10 84 THR C C 1
ATOM 615 O O A THR A 1 80 ? 76.476 39.053 25.582 0.50 18.21 84 THR C O 1
ATOM 616 O O B THR A 1 80 ? 76.474 39.031 25.560 0.50 18.34 84 THR C O 1
ATOM 623 N N . ILE A 1 81 ? 74.846 37.884 26.609 1.00 17.04 85 ILE C N 1
ATOM 624 C CA . ILE A 1 81 ? 73.854 38.890 26.340 1.00 17.09 85 ILE C CA 1
ATOM 625 C C . ILE A 1 81 ? 73.221 39.460 27.587 1.00 16.83 85 ILE C C 1
ATOM 626 O O . ILE A 1 81 ? 72.819 38.695 28.475 1.00 18.05 85 ILE C O 1
ATOM 631 N N . LYS A 1 82 ? 73.166 40.790 27.666 1.00 17.15 86 LYS C N 1
ATOM 632 C CA . LYS A 1 82 ? 72.468 41.452 28.748 1.00 18.25 86 LYS C CA 1
ATOM 633 C C . LYS A 1 82 ? 71.348 42.182 28.014 1.00 17.01 86 LYS C C 1
ATOM 634 O O . LYS A 1 82 ? 71.595 43.111 27.255 1.00 17.72 86 LYS C O 1
ATOM 640 N N . LYS A 1 83 ? 70.118 41.735 28.247 1.00 17.77 87 LYS C N 1
ATOM 641 C CA . LYS A 1 83 ? 68.942 42.264 27.561 1.00 17.17 87 LYS C CA 1
ATOM 642 C C . LYS A 1 83 ? 68.488 43.664 27.929 1.00 18.50 87 LYS C C 1
ATOM 643 O O .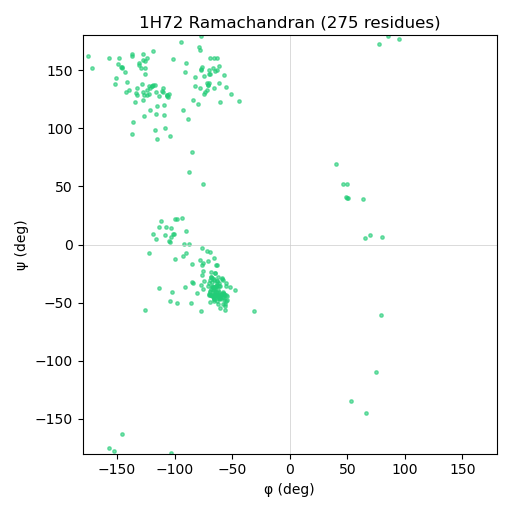 LYS A 1 83 ? 68.428 44.040 29.114 1.00 18.10 87 LYS C O 1
ATOM 649 N N . GLY A 1 84 ? 68.134 44.425 26.909 1.00 19.50 88 GLY C N 1
ATOM 650 C CA . GLY A 1 84 ? 67.646 45.773 27.163 1.00 20.24 88 GLY C CA 1
ATOM 651 C C . GLY A 1 84 ? 66.189 45.668 27.571 1.00 21.04 88 GLY C C 1
ATOM 652 O O . GLY A 1 84 ? 65.759 46.341 28.501 1.00 22.39 88 GLY C O 1
ATOM 653 N N . VAL A 1 85 ? 65.430 44.809 26.890 1.00 21.18 89 VAL C N 1
ATOM 654 C CA . VAL A 1 85 ? 64.010 44.639 27.190 1.00 20.88 89 VAL C CA 1
ATOM 655 C C . VAL A 1 85 ? 63.623 43.203 26.871 1.00 22.12 89 VAL C C 1
ATOM 656 O O . VAL A 1 85 ? 64.273 42.518 26.071 1.00 20.46 89 VAL C O 1
ATOM 660 N N . LYS A 1 86 ? 62.574 42.718 27.509 1.00 20.48 90 LYS C N 1
ATOM 661 C CA . LYS A 1 86 ? 62.114 41.358 27.265 1.00 21.63 90 LYS C CA 1
ATOM 662 C C . LYS A 1 86 ? 61.641 41.117 25.839 1.00 22.13 90 LYS C C 1
ATOM 663 O O . LYS A 1 86 ? 61.267 42.041 25.088 1.00 23.25 90 LYS C O 1
ATOM 669 N N . ALA A 1 87 ? 61.604 39.855 25.479 1.00 19.78 91 ALA C N 1
ATOM 670 C CA . ALA A 1 87 ? 61.101 39.478 24.187 1.00 21.21 91 ALA C CA 1
ATOM 671 C C . ALA A 1 87 ? 59.589 39.743 24.212 1.00 21.40 91 ALA C C 1
ATOM 672 O O . ALA A 1 87 ? 58.990 39.855 25.288 1.00 20.55 91 ALA C O 1
ATOM 674 N N . GLY A 1 88 ? 59.000 39.849 23.022 1.00 23.21 92 GLY C N 1
ATOM 675 C CA . GLY A 1 88 ? 57.567 40.055 22.863 1.00 21.55 92 GLY C CA 1
ATOM 676 C C . GLY A 1 88 ? 57.078 41.399 23.339 1.00 21.86 92 GLY C C 1
ATOM 677 O O . GLY A 1 88 ? 55.928 41.528 23.740 1.00 22.37 92 GLY C O 1
ATOM 678 N N A SER A 1 89 ? 57.936 42.414 23.293 0.50 21.07 93 SER C N 1
ATOM 679 N N B SER A 1 89 ? 57.942 42.407 23.280 0.50 21.31 93 SER C N 1
ATOM 680 C CA A SER A 1 89 ? 57.531 43.734 23.751 0.50 19.18 93 SER C CA 1
ATOM 681 C CA B SER A 1 89 ? 57.577 43.735 23.746 0.50 19.84 93 SER C CA 1
ATOM 682 C C A SER A 1 89 ? 57.182 44.672 22.606 0.50 20.47 93 SER C C 1
ATOM 683 C C B SER A 1 89 ? 57.198 44.671 22.610 0.50 20.72 93 SER C C 1
ATOM 684 O O A SER A 1 89 ? 56.622 45.747 22.844 0.50 20.41 93 SER C O 1
ATOM 685 O O B SER A 1 89 ? 56.633 45.741 22.856 0.50 20.55 93 SER C O 1
ATOM 690 N N . GLY A 1 90 ? 57.524 44.275 21.379 1.00 18.73 94 GLY C N 1
ATOM 691 C CA . GLY A 1 90 ? 57.212 45.111 20.230 1.00 19.22 94 GLY C CA 1
ATOM 692 C C . GLY A 1 90 ? 58.326 46.124 20.001 1.00 19.44 94 GLY C C 1
ATOM 693 O O . GLY A 1 90 ? 58.180 47.057 19.195 1.00 19.23 94 GLY C O 1
ATOM 694 N N . LEU A 1 91 ? 59.453 45.926 20.686 1.00 17.91 95 LEU C N 1
ATOM 695 C CA . LEU A 1 91 ? 60.615 46.837 20.586 1.00 17.61 95 LEU C CA 1
ATOM 696 C C . LEU A 1 91 ? 61.838 46.194 19.893 1.00 18.27 95 LEU C C 1
ATOM 697 O O . LEU A 1 91 ? 62.974 46.657 20.057 1.00 16.86 95 LEU C O 1
ATOM 702 N N . GLY A 1 92 ? 61.590 45.137 19.127 1.00 16.03 96 GLY C N 1
ATOM 703 C CA . GLY A 1 92 ? 62.678 44.490 18.387 1.00 17.04 96 GLY C CA 1
ATOM 704 C C . GLY A 1 92 ? 63.738 43.889 19.299 1.00 17.36 96 GLY C C 1
ATOM 705 O O . GLY A 1 92 ? 64.925 43.954 18.986 1.00 17.80 96 GLY C O 1
ATOM 706 N N . SER A 1 93 ? 63.315 43.286 20.420 1.00 16.00 97 SER C N 1
ATOM 707 C CA . SER A 1 93 ? 64.271 42.692 21.349 1.00 16.42 97 SER C CA 1
ATOM 708 C C . SER A 1 93 ? 65.124 41.610 20.662 1.00 17.27 97 SER C C 1
ATOM 709 O O . SER A 1 93 ? 66.339 41.611 20.759 1.00 16.95 97 SER C O 1
ATOM 712 N N A SER A 1 94 ? 64.482 40.670 19.980 0.50 18.09 98 SER C N 1
ATOM 713 N N B SER A 1 94 ? 64.467 40.685 19.968 0.50 18.31 98 SER C N 1
ATOM 714 C CA A SER A 1 94 ? 65.254 39.610 19.335 0.50 18.39 98 SER C CA 1
ATOM 715 C CA B SER A 1 94 ? 65.174 39.600 19.275 0.50 18.96 98 SER C CA 1
ATOM 716 C C A SER A 1 94 ? 66.079 40.182 18.175 0.50 17.79 98 SER C C 1
ATOM 717 C C B SER A 1 94 ? 66.064 40.181 18.179 0.50 18.03 98 SER C C 1
ATOM 718 O O A SER A 1 94 ? 67.199 39.741 17.946 0.50 17.99 98 SER C O 1
ATOM 719 O O B SER A 1 94 ? 67.198 39.748 17.995 0.50 18.05 98 SER C O 1
ATOM 724 N N . ALA A 1 95 ? 65.535 41.165 17.460 1.00 16.79 99 ALA C N 1
ATOM 725 C CA . ALA A 1 95 ? 66.264 41.806 16.361 1.00 16.80 99 ALA C CA 1
ATOM 726 C C . ALA A 1 95 ? 67.522 42.495 16.933 1.00 16.06 99 ALA C C 1
ATOM 727 O O . ALA A 1 95 ? 68.558 42.553 16.274 1.00 16.15 99 ALA C O 1
ATOM 729 N N . ALA A 1 96 ? 67.443 43.016 18.158 1.00 14.01 100 ALA C N 1
ATOM 730 C CA . ALA A 1 96 ? 68.621 43.635 18.749 1.00 16.06 100 ALA C CA 1
ATOM 731 C C . ALA A 1 96 ? 69.711 42.555 18.895 1.00 15.66 100 ALA C C 1
ATOM 732 O O . ALA A 1 96 ? 70.860 42.792 18.537 1.00 16.48 100 ALA C O 1
ATOM 734 N N . SER A 1 97 ? 69.346 41.375 19.405 1.00 14.08 101 SER C N 1
ATOM 735 C CA . SER A 1 97 ? 70.309 40.300 19.541 1.00 14.56 101 SER C CA 1
ATOM 736 C C . SER A 1 97 ? 70.775 39.805 18.171 1.00 14.87 101 SER C C 1
ATOM 737 O O . SER A 1 97 ? 71.967 39.529 17.995 1.00 16.28 101 SER C O 1
ATOM 740 N N . SER A 1 98 ? 69.879 39.707 17.193 1.00 13.24 102 SER C N 1
ATOM 741 C CA . SER A 1 98 ? 70.301 39.242 15.865 1.00 15.36 102 SER C CA 1
ATOM 742 C C . SER A 1 98 ? 71.256 40.193 15.166 1.00 15.96 102 SER C C 1
ATOM 743 O O . SER A 1 98 ? 72.289 39.785 14.638 1.00 16.29 102 SER C O 1
ATOM 746 N N . ALA A 1 99 ? 70.886 41.460 15.155 1.00 15.17 103 ALA C N 1
ATOM 747 C CA . ALA A 1 99 ? 71.674 42.502 14.524 1.00 14.63 103 ALA C CA 1
ATOM 748 C C . ALA A 1 99 ? 72.988 42.719 15.275 1.00 15.54 103 ALA C C 1
ATOM 749 O O . ALA A 1 99 ? 74.038 42.870 14.660 1.00 15.16 103 ALA C O 1
ATOM 751 N N . GLY A 1 100 ? 72.921 42.756 16.605 1.00 15.74 104 GLY C N 1
ATOM 752 C CA . GLY A 1 100 ? 74.134 42.991 17.397 1.00 15.69 104 GLY C CA 1
ATOM 753 C C . GLY A 1 100 ? 75.077 41.847 17.139 1.00 16.56 104 GLY C C 1
ATOM 754 O O . GLY A 1 100 ? 76.288 42.032 17.009 1.00 15.20 104 GLY C O 1
ATOM 755 N N . THR A 1 101 ? 74.529 40.627 17.073 1.00 14.76 105 THR C N 1
ATOM 756 C CA . THR A 1 101 ? 75.409 39.495 16.808 1.00 16.22 105 THR C CA 1
ATOM 757 C C . THR A 1 101 ? 76.008 39.565 15.400 1.00 15.33 105 THR C C 1
ATOM 758 O O . THR A 1 101 ? 77.219 39.364 15.221 1.00 15.24 105 THR C O 1
ATOM 762 N N . ALA A 1 102 ? 75.187 39.878 14.391 1.00 14.65 106 ALA C N 1
ATOM 763 C CA . ALA A 1 102 ? 75.734 39.934 13.024 1.00 15.72 106 ALA C CA 1
ATOM 764 C C . ALA A 1 102 ? 76.902 40.934 12.985 1.00 16.95 106 ALA C C 1
ATOM 765 O O . ALA A 1 102 ? 77.974 40.674 12.439 1.00 14.55 106 ALA C O 1
ATOM 767 N N . TYR A 1 103 ? 76.646 42.099 13.553 1.00 15.85 107 TYR C N 1
ATOM 768 C CA . TYR A 1 103 ? 77.626 43.184 13.582 1.00 15.57 107 TYR C CA 1
ATOM 769 C C . TYR A 1 103 ? 78.881 42.732 14.319 1.00 16.19 107 TYR C C 1
ATOM 770 O O . TYR A 1 103 ? 80.001 42.936 13.853 1.00 16.39 107 TYR C O 1
ATOM 779 N N . ALA A 1 104 ? 78.684 42.097 15.465 1.00 16.24 108 ALA C N 1
ATOM 780 C CA . ALA A 1 104 ? 79.831 41.673 16.285 1.00 16.50 108 ALA C CA 1
ATOM 781 C C . ALA A 1 104 ? 80.675 40.615 15.588 1.00 18.12 108 ALA C C 1
ATOM 782 O O . ALA A 1 104 ? 81.918 40.662 15.649 1.00 15.57 108 ALA C O 1
ATOM 784 N N . ILE A 1 105 ? 80.005 39.647 14.973 1.00 16.71 109 ILE C N 1
ATOM 785 C CA . ILE A 1 105 ? 80.711 38.580 14.229 1.00 17.94 109 ILE C CA 1
ATOM 786 C C . ILE A 1 105 ? 81.493 39.200 13.072 1.00 17.26 109 ILE C C 1
ATOM 787 O O . ILE A 1 105 ? 82.665 38.871 12.832 1.00 19.25 109 ILE C O 1
ATOM 792 N N . ASN A 1 106 ? 80.859 40.124 12.366 1.00 16.25 110 ASN C N 1
ATOM 793 C CA . ASN A 1 106 ? 81.514 40.801 11.248 1.00 17.97 110 ASN C CA 1
ATOM 794 C C . ASN A 1 106 ? 82.809 41.469 11.737 1.00 18.16 110 ASN C C 1
ATOM 795 O O . ASN A 1 106 ? 83.871 41.357 11.106 1.00 17.58 110 ASN C O 1
ATOM 800 N N . GLU A 1 107 ? 82.726 42.156 12.863 1.00 18.13 111 GLU C N 1
ATOM 801 C CA . GLU A 1 107 ? 83.918 42.805 13.442 1.00 19.81 111 GLU C CA 1
ATOM 802 C C . GLU A 1 107 ? 84.928 41.793 13.972 1.00 19.92 111 GLU C C 1
ATOM 803 O O . GLU A 1 107 ? 86.119 41.860 13.684 1.00 19.39 111 GLU C O 1
ATOM 809 N N . LEU A 1 108 ? 84.447 40.846 14.757 1.00 18.66 112 LEU C N 1
ATOM 810 C CA . LEU A 1 108 ? 85.344 39.900 15.364 1.00 19.31 112 LEU C CA 1
ATOM 811 C C . LEU A 1 108 ? 86.193 39.142 14.340 1.00 21.77 112 LEU C C 1
ATOM 812 O O . LEU A 1 108 ? 87.406 38.985 14.541 1.00 20.03 112 LEU C O 1
ATOM 817 N N . PHE A 1 109 ? 85.564 38.718 13.237 1.00 19.28 113 PHE C N 1
ATOM 818 C CA . PHE A 1 109 ? 86.267 37.948 12.212 1.00 20.46 113 PHE C CA 1
ATOM 819 C C . PHE A 1 109 ? 86.649 38.730 10.980 1.00 20.82 113 PHE C C 1
ATOM 820 O O . PHE A 1 109 ? 87.017 38.159 9.933 1.00 19.65 113 PHE C O 1
ATOM 828 N N . LYS A 1 110 ? 86.559 40.051 11.110 1.00 20.16 114 LYS C N 1
ATOM 829 C CA . LYS A 1 110 ? 86.928 40.960 10.049 1.00 21.56 114 LYS C CA 1
ATOM 830 C C . LYS A 1 110 ? 86.363 40.560 8.680 1.00 21.79 114 LYS C C 1
ATOM 831 O O . LYS A 1 110 ? 87.096 40.509 7.676 1.00 20.05 114 LYS C O 1
ATOM 837 N N . LEU A 1 111 ? 85.048 40.330 8.628 1.00 20.78 115 LEU C N 1
ATOM 838 C CA . LEU A 1 111 ? 84.422 39.913 7.373 1.00 19.14 115 LEU C CA 1
ATOM 839 C C . LEU A 1 111 ? 84.192 41.030 6.371 1.00 19.09 115 LEU C C 1
ATOM 840 O O . LEU A 1 111 ? 83.894 40.763 5.211 1.00 20.56 115 LEU C O 1
ATOM 845 N N . ASN A 1 112 ? 84.315 42.279 6.807 1.00 20.11 116 ASN C N 1
ATOM 846 C CA . ASN A 1 112 ? 84.105 43.434 5.946 1.00 21.53 116 ASN C CA 1
ATOM 847 C C . ASN A 1 112 ? 82.795 43.427 5.144 1.00 21.95 116 ASN C C 1
ATOM 848 O O . ASN A 1 112 ? 82.743 43.853 3.988 1.00 21.68 116 ASN C O 1
ATOM 853 N N . LEU A 1 113 ? 81.726 42.984 5.791 1.00 19.13 117 LEU C N 1
ATOM 854 C CA . LEU A 1 113 ? 80.418 42.937 5.137 1.00 19.46 117 LEU C CA 1
ATOM 855 C C . LEU A 1 113 ? 79.755 44.320 5.209 1.00 18.50 117 LEU C C 1
ATOM 856 O O . LEU A 1 113 ? 79.923 45.040 6.217 1.00 18.52 117 LEU C O 1
ATOM 861 N N . ASP A 1 114 ? 79.024 44.693 4.165 1.00 17.92 118 ASP C N 1
ATOM 862 C CA . ASP A 1 114 ? 78.359 45.977 4.219 1.00 20.26 118 ASP C CA 1
ATOM 863 C C . ASP A 1 114 ? 77.090 45.866 5.074 1.00 17.64 118 ASP C C 1
ATOM 864 O O . ASP A 1 114 ? 76.678 44.770 5.489 1.00 17.00 118 ASP C O 1
ATOM 869 N N . LYS A 1 115 ? 76.491 47.001 5.372 1.00 18.04 119 LYS C N 1
ATOM 870 C CA . LYS A 1 115 ? 75.319 47.025 6.240 1.00 17.77 119 LYS C CA 1
ATOM 871 C C . LYS A 1 115 ? 74.167 46.189 5.730 1.00 17.95 119 LYS C C 1
ATOM 872 O O . LYS A 1 115 ? 73.549 45.461 6.500 1.00 16.49 119 LYS C O 1
ATOM 878 N N . LEU A 1 116 ? 73.905 46.259 4.431 1.00 18.22 120 LEU C N 1
ATOM 879 C CA . LEU A 1 116 ? 72.824 45.471 3.874 1.00 17.86 120 LEU C CA 1
ATOM 880 C C . LEU A 1 116 ? 73.012 43.988 4.155 1.00 17.58 120 LEU C C 1
ATOM 881 O O . LEU A 1 116 ? 72.069 43.303 4.535 1.00 16.86 120 LEU C O 1
ATOM 886 N N . LYS A 1 117 ? 74.239 43.496 3.978 1.00 16.91 121 LYS C N 1
ATOM 887 C CA . LYS A 1 117 ? 74.539 42.091 4.212 1.00 16.91 121 LYS C CA 1
ATOM 888 C C . LYS A 1 117 ? 74.387 41.755 5.701 1.00 17.92 121 LYS C C 1
ATOM 889 O O . LYS A 1 117 ? 73.970 40.636 6.059 1.00 17.18 121 LYS C O 1
ATOM 895 N N . LEU A 1 118 ? 74.762 42.686 6.585 1.00 14.42 122 LEU C N 1
ATOM 896 C CA . LEU A 1 118 ? 74.584 42.423 8.009 1.00 15.64 122 LEU C CA 1
ATOM 897 C C . LEU A 1 118 ? 73.099 42.296 8.328 1.00 16.80 122 LEU C C 1
ATOM 898 O O . LEU A 1 118 ? 72.697 41.505 9.180 1.00 16.10 122 LEU C O 1
ATOM 903 N N . VAL A 1 119 ? 72.277 43.083 7.637 1.00 15.84 123 VAL C N 1
ATOM 904 C CA . VAL A 1 119 ? 70.835 43.022 7.900 1.00 15.93 123 VAL C CA 1
ATOM 905 C C . VAL A 1 119 ? 70.314 41.682 7.389 1.00 17.29 123 VAL C C 1
ATOM 906 O O . VAL A 1 119 ? 69.496 41.009 8.020 1.00 16.33 123 VAL C O 1
ATOM 910 N N . ASP A 1 120 ? 70.778 41.311 6.206 1.00 17.92 124 ASP C N 1
ATOM 911 C CA . ASP A 1 120 ? 70.389 40.047 5.633 1.00 18.54 124 ASP C CA 1
ATOM 912 C C . ASP A 1 120 ? 70.751 38.913 6.624 1.00 17.05 124 ASP C C 1
ATOM 913 O O . ASP A 1 120 ? 69.911 38.070 6.946 1.00 17.13 124 ASP C O 1
ATOM 918 N N . TYR A 1 121 ? 71.987 38.858 7.111 1.00 15.88 125 TYR C N 1
ATOM 919 C CA . TYR A 1 121 ? 72.324 37.820 8.099 1.00 17.62 125 TYR C CA 1
ATOM 920 C C . TYR A 1 121 ? 71.471 37.914 9.369 1.00 17.60 125 TYR C C 1
ATOM 921 O O . TYR A 1 121 ? 70.971 36.918 9.871 1.00 17.69 125 TYR C O 1
ATOM 930 N N . ALA A 1 122 ? 71.262 39.119 9.868 1.00 17.64 126 ALA C N 1
ATOM 931 C CA . ALA A 1 122 ? 70.476 39.230 11.101 1.00 17.71 126 ALA C CA 1
ATOM 932 C C . ALA A 1 122 ? 69.061 38.725 10.869 1.00 18.71 126 ALA C C 1
ATOM 933 O O . ALA A 1 122 ? 68.451 38.165 11.779 1.00 18.85 126 ALA C O 1
ATOM 935 N N . SER A 1 123 ? 68.544 38.918 9.656 1.00 18.23 127 SER C N 1
ATOM 936 C CA . SER A 1 123 ? 67.182 38.511 9.379 1.00 19.85 127 SER C CA 1
ATOM 937 C C . SER A 1 123 ? 67.021 36.988 9.496 1.00 21.49 127 SER C C 1
ATOM 938 O O . SER A 1 123 ? 65.912 36.502 9.627 1.00 23.58 127 SER C O 1
ATOM 941 N N . TYR A 1 124 ? 68.109 36.233 9.471 1.00 22.23 128 TYR C N 1
ATOM 942 C CA . TYR A 1 124 ? 67.979 34.785 9.662 1.00 23.77 128 TYR C CA 1
ATOM 943 C C . TYR A 1 124 ? 67.565 34.508 11.088 1.00 24.93 128 TYR C C 1
ATOM 944 O O . TYR A 1 124 ? 66.983 33.458 11.368 1.00 26.61 128 TYR C O 1
ATOM 953 N N . GLY A 1 125 ? 67.865 35.457 11.983 1.00 24.12 129 GLY C N 1
ATOM 954 C CA . GLY A 1 125 ? 67.490 35.335 13.376 1.00 26.79 129 GLY C CA 1
ATOM 955 C C . GLY A 1 125 ? 66.009 35.603 13.513 1.00 29.02 129 GLY C C 1
ATOM 956 O O . GLY A 1 125 ? 65.332 34.942 14.285 1.00 30.37 129 GLY C O 1
ATOM 957 N N . GLU A 1 126 ? 65.504 36.561 12.743 1.00 30.58 130 GLU C N 1
ATOM 958 C CA . GLU A 1 126 ? 64.109 36.934 12.777 1.00 33.94 130 GLU C CA 1
ATOM 959 C C . GLU A 1 126 ? 63.258 35.809 12.181 1.00 38.02 130 GLU C C 1
ATOM 960 O O . GLU A 1 126 ? 62.109 35.625 12.575 1.00 38.82 130 GLU C O 1
ATOM 966 N N . LEU A 1 127 ? 63.826 35.074 11.228 1.00 39.94 131 LEU C N 1
ATOM 967 C CA . LEU A 1 127 ? 63.125 33.963 10.607 1.00 43.56 131 LEU C CA 1
ATOM 968 C C . LEU A 1 127 ? 62.717 33.044 11.731 1.00 45.86 131 LEU C C 1
ATOM 969 O O . LEU A 1 127 ? 61.536 32.748 11.902 1.00 47.03 131 LEU C O 1
ATOM 974 N N . ALA A 1 128 ? 63.707 32.618 12.515 1.00 48.31 132 ALA C N 1
ATOM 975 C CA . ALA A 1 128 ? 63.472 31.702 13.630 1.00 50.37 132 ALA C CA 1
ATOM 976 C C . ALA A 1 128 ? 62.543 32.210 14.741 1.00 51.73 132 ALA C C 1
ATOM 977 O O . ALA A 1 128 ? 61.647 31.478 15.189 1.00 52.16 132 ALA C O 1
ATOM 979 N N . SER A 1 129 ? 62.748 33.445 15.196 1.00 51.72 133 SER C N 1
ATOM 980 C CA . SER A 1 129 ? 61.918 33.957 16.277 1.00 52.82 133 SER C CA 1
ATOM 981 C C . SER A 1 129 ? 60.506 34.363 15.881 1.00 53.35 133 SER C C 1
ATOM 982 O O . SER A 1 129 ? 59.623 34.415 16.740 1.00 54.10 133 SER C O 1
ATOM 985 N N . SER A 1 130 ? 60.277 34.660 14.604 1.00 53.64 134 SER C N 1
ATOM 986 C CA . SER A 1 130 ? 58.934 35.056 14.177 1.00 54.74 134 SER C CA 1
ATOM 987 C C . SER A 1 130 ? 58.356 34.153 13.080 1.00 55.34 134 SER C C 1
ATOM 988 O O . SER A 1 130 ? 57.180 34.283 12.719 1.00 56.40 134 SER C O 1
ATOM 991 N N . GLY A 1 131 ? 59.176 33.242 12.558 1.00 54.99 135 GLY C N 1
ATOM 992 C CA . GLY A 1 131 ? 58.707 32.339 11.521 1.00 54.54 135 GLY C CA 1
ATOM 993 C C . GLY A 1 131 ? 58.724 33.035 10.179 1.00 54.69 135 GLY C C 1
ATOM 994 O O . GLY A 1 131 ? 58.254 32.486 9.175 1.00 54.59 135 GLY C O 1
ATOM 995 N N . ALA A 1 132 ? 59.269 34.253 10.156 1.00 53.18 136 ALA C N 1
ATOM 996 C CA . ALA A 1 132 ? 59.350 35.028 8.915 1.00 51.90 136 ALA C CA 1
ATOM 997 C C . ALA A 1 132 ? 60.659 35.804 8.851 1.00 50.61 136 ALA C C 1
ATOM 998 O O . ALA A 1 132 ? 61.050 36.489 9.815 1.00 48.82 136 ALA C O 1
ATOM 1000 N N . LYS A 1 133 ? 61.339 35.704 7.718 1.00 47.99 137 LYS C N 1
ATOM 1001 C CA . LYS A 1 133 ? 62.590 36.428 7.586 1.00 46.23 137 LYS C CA 1
ATOM 1002 C C . LYS A 1 133 ? 62.358 37.929 7.372 1.00 43.05 137 LYS C C 1
ATOM 1003 O O . LYS A 1 133 ? 62.871 38.513 6.419 1.00 43.57 137 LYS C O 1
ATOM 1009 N N . HIS A 1 134 ? 61.574 38.554 8.244 1.00 39.96 138 HIS C N 1
ATOM 1010 C CA . HIS A 1 134 ? 61.295 39.974 8.103 1.00 36.45 138 HIS C CA 1
ATOM 1011 C C . HIS A 1 134 ? 62.551 40.742 8.528 1.00 31.93 138 HIS C C 1
ATOM 1012 O O . HIS A 1 134 ? 63.287 40.300 9.413 1.00 28.66 138 HIS C O 1
ATOM 1019 N N . ALA A 1 135 ? 62.813 41.861 7.861 1.00 27.15 139 ALA C N 1
ATOM 1020 C CA . ALA A 1 135 ? 64.015 42.632 8.154 1.00 22.36 139 ALA C CA 1
ATOM 1021 C C . ALA A 1 135 ? 63.659 44.013 8.628 1.00 18.00 139 ALA C C 1
ATOM 1022 O O . ALA A 1 135 ? 64.535 44.860 8.766 1.00 18.02 139 ALA C O 1
ATOM 1024 N N . ASP A 1 136 ? 62.386 44.274 8.884 1.00 16.31 140 ASP C N 1
ATOM 1025 C CA . ASP A 1 136 ? 62.033 45.611 9.258 1.00 16.17 140 ASP C CA 1
ATOM 1026 C C . ASP A 1 136 ? 62.491 46.084 10.656 1.00 16.93 140 ASP C C 1
ATOM 1027 O O . ASP A 1 136 ? 62.427 47.276 10.933 1.00 16.38 140 ASP C O 1
ATOM 1032 N N . ASN A 1 137 ? 62.915 45.172 11.531 1.00 16.15 141 ASN C N 1
ATOM 1033 C CA . ASN A 1 137 ? 63.498 45.60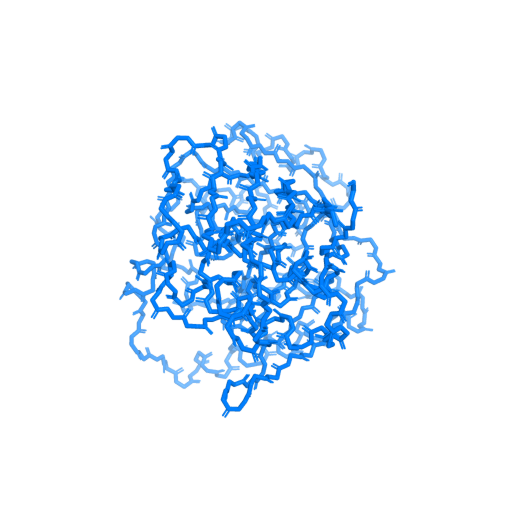9 12.816 1.00 15.26 141 ASN C CA 1
ATOM 1034 C C . ASN A 1 137 ? 65.026 45.481 12.687 1.00 15.77 141 ASN C C 1
ATOM 1035 O O . ASN A 1 137 ? 65.761 46.334 13.177 1.00 15.53 141 ASN C O 1
ATOM 1040 N N . VAL A 1 138 ? 65.521 44.415 12.069 1.00 15.48 142 VAL C N 1
ATOM 1041 C CA . VAL A 1 138 ? 66.990 44.347 11.993 1.00 16.09 142 VAL C CA 1
ATOM 1042 C C . VAL A 1 138 ? 67.582 45.426 11.082 1.00 15.66 142 VAL C C 1
ATOM 1043 O O . VAL A 1 138 ? 68.707 45.837 11.298 1.00 15.31 142 VAL C O 1
ATOM 1047 N N . ALA A 1 139 ? 66.846 45.906 10.068 1.00 14.78 143 ALA C N 1
ATOM 1048 C CA . ALA A 1 139 ? 67.378 46.959 9.188 1.00 14.24 143 ALA C CA 1
ATOM 1049 C C . ALA A 1 139 ? 67.702 48.234 9.991 1.00 15.52 143 ALA C C 1
ATOM 1050 O O . ALA A 1 139 ? 68.829 48.746 9.930 1.00 15.45 143 ALA C O 1
ATOM 1052 N N . PRO A 1 140 ? 66.727 48.775 10.741 1.00 15.17 144 PRO C N 1
ATOM 1053 C CA . PRO A 1 140 ? 67.064 49.984 11.506 1.00 15.53 144 PRO C CA 1
ATOM 1054 C C . PRO A 1 140 ? 68.055 49.683 12.619 1.00 14.95 144 PRO C C 1
ATOM 1055 O O . PRO A 1 140 ? 68.839 50.552 12.990 1.00 14.25 144 PRO C O 1
ATOM 1059 N N . ALA A 1 141 ? 68.052 48.461 13.150 1.00 15.44 145 ALA C N 1
ATOM 1060 C CA . ALA A 1 141 ? 69.027 48.149 14.234 1.00 15.52 145 ALA C CA 1
ATOM 1061 C C . ALA A 1 141 ? 70.459 48.320 13.687 1.00 15.69 145 ALA C C 1
ATOM 1062 O O . ALA A 1 141 ? 71.353 48.769 14.408 1.00 16.80 145 ALA C O 1
ATOM 1064 N N . ILE A 1 142 ? 70.667 47.967 12.423 1.00 14.95 146 ILE C N 1
ATOM 1065 C CA . ILE A 1 142 ? 71.983 48.080 11.799 1.00 14.81 146 ILE C CA 1
ATOM 1066 C C . ILE A 1 142 ? 72.226 49.474 11.229 1.00 16.61 146 ILE C C 1
ATOM 1067 O O . ILE A 1 142 ? 73.223 50.114 11.541 1.00 15.79 146 ILE C O 1
ATOM 1072 N N . PHE A 1 143 ? 71.284 49.980 10.437 1.00 15.10 147 PHE C N 1
ATOM 1073 C CA . PHE A 1 143 ? 71.491 51.280 9.798 1.00 15.56 147 PHE C CA 1
ATOM 1074 C C . PHE A 1 143 ? 71.320 52.498 10.687 1.00 16.74 147 PHE C C 1
ATOM 1075 O O . PHE A 1 143 ? 71.929 53.526 10.405 1.00 16.97 147 PHE C O 1
ATOM 1083 N N . GLY A 1 144 ? 70.516 52.385 11.746 1.00 14.69 148 GLY C N 1
ATOM 1084 C CA . GLY A 1 144 ? 70.237 53.532 12.588 1.00 14.39 148 GLY C CA 1
ATOM 1085 C C . GLY A 1 144 ? 69.209 54.358 11.818 1.00 15.83 148 GLY C C 1
ATOM 1086 O O . GLY A 1 144 ? 68.874 54.028 10.654 1.00 16.21 148 GLY C O 1
ATOM 1087 N N . GLY A 1 145 ? 68.665 55.392 12.438 1.00 15.11 149 GLY C N 1
ATOM 1088 C CA . GLY A 1 145 ? 67.744 56.244 11.705 1.00 16.14 149 GLY C CA 1
ATOM 1089 C C . GLY A 1 145 ? 66.458 55.561 11.300 1.00 16.08 149 GLY C C 1
ATOM 1090 O O . GLY A 1 145 ? 65.953 54.717 12.038 1.00 17.33 149 GLY C O 1
ATOM 1091 N N . PHE A 1 146 ? 65.953 55.933 10.116 1.00 16.88 150 PHE C N 1
ATOM 1092 C CA . PHE A 1 146 ? 64.702 55.414 9.570 1.00 17.90 150 PHE C CA 1
ATOM 1093 C C . PHE A 1 146 ? 65.043 54.556 8.373 1.00 17.74 150 PHE C C 1
ATOM 1094 O O . PHE A 1 146 ? 65.835 54.970 7.515 1.00 18.75 150 PHE C O 1
ATOM 1102 N N . THR A 1 147 ? 64.479 53.347 8.303 1.00 16.90 151 THR C N 1
ATOM 1103 C CA . THR A 1 147 ? 64.753 52.467 7.178 1.00 15.88 151 THR C CA 1
ATOM 1104 C C . THR A 1 147 ? 63.450 51.979 6.554 1.00 17.31 151 THR C C 1
ATOM 1105 O O . THR A 1 147 ? 62.404 51.983 7.181 1.00 15.92 151 THR C O 1
ATOM 1109 N N . MET A 1 148 ? 63.541 51.557 5.310 1.00 15.20 152 MET C N 1
ATOM 1110 C CA . MET A 1 148 ? 62.408 50.996 4.611 1.00 15.33 152 MET C CA 1
ATOM 1111 C C . MET A 1 148 ? 62.905 49.757 3.918 1.00 15.29 152 MET C C 1
ATOM 1112 O O . MET A 1 148 ? 63.845 49.834 3.127 1.00 17.78 152 MET C O 1
ATOM 1117 N N . VAL A 1 149 ? 62.292 48.619 4.221 1.00 16.22 153 VAL C N 1
ATOM 1118 C CA . VAL A 1 149 ? 62.627 47.355 3.569 1.00 16.27 153 VAL C CA 1
ATOM 1119 C C . VAL A 1 149 ? 61.714 47.373 2.345 1.00 18.63 153 VAL C C 1
ATOM 1120 O O . VAL A 1 149 ? 60.489 47.190 2.460 1.00 18.08 153 VAL C O 1
ATOM 1124 N N . THR A 1 150 ? 62.313 47.573 1.172 1.00 19.35 154 THR C N 1
ATOM 1125 C CA . THR A 1 150 ? 61.547 47.711 -0.065 1.00 21.64 154 THR C CA 1
ATOM 1126 C C . THR A 1 150 ? 61.553 46.514 -1.003 1.00 23.12 154 THR C C 1
ATOM 1127 O O . THR A 1 150 ? 60.977 46.560 -2.104 1.00 24.39 154 THR C O 1
ATOM 1131 N N . ASN A 1 151 ? 62.198 45.441 -0.579 1.00 23.59 155 ASN C N 1
ATOM 1132 C CA . ASN A 1 151 ? 62.205 44.220 -1.365 1.00 25.04 155 ASN C CA 1
ATOM 1133 C C . ASN A 1 151 ? 62.833 43.111 -0.582 1.00 26.99 155 ASN C C 1
ATOM 1134 O O . ASN A 1 151 ? 63.685 43.379 0.267 1.00 25.84 155 ASN C O 1
ATOM 1139 N N . TYR A 1 152 ? 62.424 41.877 -0.879 1.00 28.92 156 TYR C N 1
ATOM 1140 C CA . TYR A 1 152 ? 63.023 40.669 -0.291 1.00 31.87 156 TYR C CA 1
ATOM 1141 C C . TYR A 1 152 ? 63.436 39.788 -1.449 1.00 34.88 156 TYR C C 1
ATOM 1142 O O . TYR A 1 152 ? 62.921 39.946 -2.558 1.00 35.53 156 TYR C O 1
ATOM 1151 N N . GLU A 1 153 ? 64.382 38.887 -1.203 1.00 37.57 157 GLU C N 1
ATOM 1152 C CA . GLU A 1 153 ? 64.853 37.971 -2.240 1.00 40.84 157 GLU C CA 1
ATOM 1153 C C . GLU A 1 153 ? 64.990 38.672 -3.587 1.00 39.84 157 GLU C C 1
ATOM 1154 O O . GLU A 1 153 ? 64.256 38.345 -4.527 1.00 41.50 157 GLU C O 1
ATOM 1160 N N . PRO A 1 154 ? 65.967 39.591 -3.725 1.00 37.24 158 PRO C N 1
ATOM 1161 C CA . PRO A 1 154 ? 66.921 39.965 -2.685 1.00 34.42 158 PRO C CA 1
ATOM 1162 C C . PRO A 1 154 ? 66.452 41.123 -1.806 1.00 31.43 158 PRO C C 1
ATOM 1163 O O . PRO A 1 154 ? 65.614 41.959 -2.177 1.00 28.89 158 PRO C O 1
ATOM 1167 N N . LEU A 1 155 ? 67.011 41.146 -0.614 1.00 27.67 159 LEU C N 1
ATOM 1168 C CA . LEU A 1 155 ? 66.698 42.177 0.349 1.00 24.56 159 LEU C CA 1
ATOM 1169 C C . LEU A 1 155 ? 67.190 43.529 -0.149 1.00 22.28 159 LEU C C 1
ATOM 1170 O O . LEU A 1 155 ? 68.315 43.658 -0.630 1.00 19.77 159 LEU C O 1
ATOM 1175 N N . GLU A 1 156 ? 66.347 44.541 -0.023 1.00 20.44 160 GLU C N 1
ATOM 1176 C CA . GLU A 1 156 ? 66.741 45.884 -0.381 1.00 19.79 160 GLU C CA 1
ATOM 1177 C C . GLU A 1 156 ? 66.294 46.742 0.778 1.00 18.29 160 GLU C C 1
ATOM 1178 O O . GLU A 1 156 ? 65.179 46.572 1.271 1.00 18.29 160 GLU C O 1
ATOM 1184 N N . VAL A 1 157 ? 67.168 47.643 1.224 1.00 18.08 161 VAL C N 1
ATOM 1185 C CA . VAL A 1 157 ? 66.846 48.514 2.350 1.00 18.49 161 VAL C CA 1
ATOM 1186 C C . VAL A 1 157 ? 67.237 49.912 1.972 1.00 18.96 161 VAL C C 1
ATOM 1187 O O . VAL A 1 157 ? 68.363 50.137 1.500 1.00 19.35 161 VAL C O 1
ATOM 1191 N N . LEU A 1 158 ? 66.318 50.854 2.167 1.00 17.28 162 LEU C N 1
ATOM 1192 C CA . LEU A 1 158 ? 66.616 52.252 1.865 1.00 17.81 162 LEU C CA 1
ATOM 1193 C C . LEU A 1 158 ? 66.689 52.954 3.209 1.00 19.19 162 LEU C C 1
ATOM 1194 O O . LEU A 1 158 ? 65.820 52.775 4.069 1.00 19.96 162 LEU C O 1
ATOM 1199 N N . HIS A 1 159 ? 67.707 53.780 3.384 1.00 18.74 163 HIS C N 1
ATOM 1200 C CA . HIS A 1 159 ? 67.903 54.414 4.679 1.00 19.07 163 HIS C CA 1
ATOM 1201 C C . HIS A 1 159 ? 67.783 55.910 4.595 1.00 20.02 163 HIS C C 1
ATOM 1202 O O . HIS A 1 159 ? 68.275 56.531 3.628 1.00 19.93 163 HIS C O 1
ATOM 1209 N N . ILE A 1 160 ? 67.096 56.494 5.562 1.00 19.33 164 ILE C N 1
ATOM 1210 C CA . ILE A 1 160 ? 66.969 57.933 5.644 1.00 20.78 164 ILE C CA 1
ATOM 1211 C C . ILE A 1 160 ? 67.412 58.364 7.041 1.00 23.94 164 ILE C C 1
ATOM 1212 O O . ILE A 1 160 ? 66.755 58.076 8.059 1.00 20.69 164 ILE C O 1
ATOM 1217 N N . PRO A 1 161 ? 68.558 59.042 7.121 1.00 25.60 165 PRO C N 1
ATOM 1218 C CA . PRO A 1 161 ? 69.015 59.480 8.451 1.00 27.03 165 PRO C CA 1
ATOM 1219 C C . PRO A 1 161 ? 68.043 60.507 8.964 1.00 26.96 165 PRO C C 1
ATOM 1220 O O . PRO A 1 161 ? 67.398 61.196 8.180 1.00 26.47 165 PRO C O 1
ATOM 1224 N N . ILE A 1 162 ? 67.909 60.599 10.282 1.00 28.35 166 ILE C N 1
ATOM 1225 C CA . ILE A 1 162 ? 67.012 61.576 10.889 1.00 30.50 166 ILE C CA 1
ATOM 1226 C C . ILE A 1 162 ? 67.996 62.577 11.492 1.00 33.73 166 ILE C C 1
ATOM 1227 O O . ILE A 1 162 ? 68.548 62.340 12.563 1.00 33.80 166 ILE C O 1
ATOM 1232 N N . ASP A 1 163 ? 68.209 63.689 10.817 1.00 36.45 167 ASP C N 1
ATOM 1233 C CA . ASP A 1 163 ? 69.186 64.624 11.327 1.00 40.30 167 ASP C CA 1
ATOM 1234 C C . ASP A 1 163 ? 68.591 65.793 12.078 1.00 40.40 167 ASP C C 1
ATOM 1235 O O . ASP A 1 163 ? 69.243 66.826 12.233 1.00 43.08 167 ASP C O 1
ATOM 1240 N N . PHE A 1 164 ? 67.366 65.625 12.565 1.00 37.53 168 PHE C N 1
ATOM 1241 C CA . PHE A 1 164 ? 66.685 66.667 13.321 1.00 35.80 168 PHE C CA 1
ATOM 1242 C C . PHE A 1 164 ? 66.219 66.054 14.635 1.00 36.27 168 PHE C C 1
ATOM 1243 O O . PHE A 1 164 ? 66.202 64.840 14.780 1.00 36.53 168 PHE C O 1
ATOM 1251 N N . LYS A 1 165 ? 65.864 66.874 15.613 1.00 36.54 169 LYS C N 1
ATOM 1252 C CA . LYS A 1 165 ? 65.479 66.282 16.880 1.00 36.14 169 LYS C CA 1
ATOM 1253 C C . LYS A 1 165 ? 64.109 65.638 16.831 1.00 32.18 169 LYS C C 1
ATOM 1254 O O . LYS A 1 165 ? 63.130 66.224 16.352 1.00 32.79 169 LYS C O 1
ATOM 1260 N N . LEU A 1 166 ? 64.059 64.404 17.295 1.00 30.48 170 LEU C N 1
ATOM 1261 C CA . LEU A 1 166 ? 62.797 63.678 17.332 1.00 28.00 170 LEU C CA 1
ATOM 1262 C C . LEU A 1 166 ? 62.712 62.950 18.671 1.00 25.60 170 LEU C C 1
ATOM 1263 O O . LEU A 1 166 ? 63.226 61.837 18.850 1.00 25.90 170 LEU C O 1
ATOM 1268 N N . ASP A 1 167 ? 62.052 63.592 19.618 1.00 25.09 171 ASP C N 1
ATOM 1269 C CA . ASP A 1 167 ? 61.866 63.011 20.945 1.00 23.19 171 ASP C CA 1
ATOM 1270 C C . ASP A 1 167 ? 60.909 61.848 20.851 1.00 22.77 171 ASP C C 1
ATOM 1271 O O . ASP A 1 167 ? 59.896 61.944 20.171 1.00 22.00 171 ASP C O 1
ATOM 1276 N N . ILE A 1 168 ? 61.219 60.772 21.569 1.00 21.38 172 ILE C N 1
ATOM 1277 C CA . ILE A 1 168 ? 60.386 59.586 21.562 1.00 19.94 172 ILE C CA 1
ATOM 1278 C C . ILE A 1 168 ? 60.044 59.171 22.969 1.00 20.49 172 ILE C C 1
ATOM 1279 O O . ILE A 1 168 ? 60.904 59.210 23.860 1.00 21.24 172 ILE C O 1
ATOM 1284 N N . LEU A 1 169 ? 58.800 58.781 23.192 1.00 18.90 173 LEU C N 1
ATOM 1285 C CA . LEU A 1 169 ? 58.430 58.256 24.481 1.00 20.13 173 LEU C CA 1
ATOM 1286 C C . LEU A 1 169 ? 57.961 56.840 24.180 1.00 21.32 173 LEU C C 1
ATOM 1287 O O . LEU A 1 169 ? 57.239 56.616 23.189 1.00 20.48 173 LEU C O 1
ATOM 1292 N N . ILE A 1 170 ? 58.360 55.895 25.016 1.00 20.93 174 ILE C N 1
ATOM 1293 C CA . ILE A 1 170 ? 57.960 54.511 24.831 1.00 21.04 174 ILE C CA 1
ATOM 1294 C C . ILE A 1 170 ? 57.341 54.026 26.134 1.00 22.58 174 ILE C C 1
ATOM 1295 O O . ILE A 1 170 ? 57.978 54.174 27.188 1.00 22.13 174 ILE C O 1
ATOM 1300 N N . ALA A 1 171 ? 56.134 53.446 26.067 1.00 20.70 175 ALA C N 1
ATOM 1301 C CA . ALA A 1 171 ? 55.482 52.863 27.235 1.00 20.97 175 ALA C CA 1
ATOM 1302 C C . ALA A 1 171 ? 55.601 51.363 26.997 1.00 21.25 175 ALA C C 1
ATOM 1303 O O . ALA A 1 171 ? 55.228 50.878 25.925 1.00 18.72 175 ALA C O 1
ATOM 1305 N N . ILE A 1 172 ? 56.099 50.633 27.991 1.00 21.18 176 ILE C N 1
ATOM 1306 C CA . ILE A 1 172 ? 56.308 49.192 27.835 1.00 22.03 176 ILE C CA 1
ATOM 1307 C C . ILE A 1 172 ? 55.434 48.410 28.813 1.00 23.92 176 ILE C C 1
ATOM 1308 O O . ILE A 1 172 ? 55.775 48.293 30.010 1.00 22.09 176 ILE C O 1
ATOM 1313 N N . PRO A 1 173 ? 54.284 47.913 28.343 1.00 23.87 177 PRO C N 1
ATOM 1314 C CA . PRO A 1 173 ? 53.391 47.140 29.218 1.00 26.16 177 PRO C CA 1
ATOM 1315 C C . PRO A 1 173 ? 54.121 45.896 29.709 1.00 30.47 177 PRO C C 1
ATOM 1316 O O . PRO A 1 173 ? 55.074 45.408 29.057 1.00 28.47 177 PRO C O 1
ATOM 1320 N N . ASN A 1 174 ? 53.720 45.375 30.872 1.00 32.76 178 ASN C N 1
ATOM 1321 C CA . ASN A 1 174 ? 54.385 44.180 31.365 1.00 36.27 178 ASN C CA 1
ATOM 1322 C C . ASN A 1 174 ? 53.962 42.916 30.619 1.00 36.69 178 ASN C C 1
ATOM 1323 O O . ASN A 1 174 ? 54.664 41.888 30.662 1.00 38.90 178 ASN C O 1
ATOM 1328 N N . ILE A 1 175 ? 52.856 42.982 29.887 1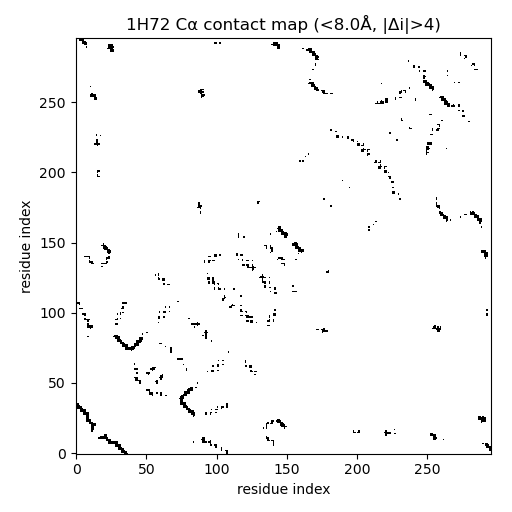.00 32.55 179 ILE C N 1
ATOM 1329 C CA . ILE A 1 175 ? 52.421 41.795 29.170 1.00 30.35 179 ILE C CA 1
ATOM 1330 C C . ILE A 1 175 ? 53.269 41.635 27.907 1.00 27.69 179 ILE C C 1
ATOM 1331 O O . ILE A 1 175 ? 54.012 42.544 27.538 1.00 27.20 179 ILE C O 1
ATOM 1336 N N . SER A 1 176 ? 53.191 40.482 27.268 1.00 24.42 180 SER C N 1
ATOM 1337 C CA . SER A 1 176 ? 53.947 40.324 26.026 1.00 26.16 180 SER C CA 1
ATOM 1338 C C . SER A 1 176 ? 52.984 39.929 24.918 1.00 26.34 180 SER C C 1
ATOM 1339 O O . SER A 1 176 ? 51.869 39.506 25.189 1.00 27.07 180 SER C O 1
ATOM 1342 N N . ILE A 1 177 ? 53.384 40.131 23.672 1.00 23.33 181 ILE C N 1
ATOM 1343 C CA . ILE A 1 177 ? 52.538 39.764 22.556 1.00 24.48 181 ILE C CA 1
ATOM 1344 C C . ILE A 1 177 ? 53.470 39.014 21.628 1.00 27.31 181 ILE C C 1
ATOM 1345 O O . ILE A 1 177 ? 54.561 39.489 21.301 1.00 25.50 181 ILE C O 1
ATOM 1350 N N . ASN A 1 178 ? 53.033 37.828 21.241 1.00 28.29 182 ASN C N 1
ATOM 1351 C CA . ASN A 1 178 ? 53.788 36.949 20.355 1.00 32.12 182 ASN C CA 1
ATOM 1352 C C . ASN A 1 178 ? 53.591 37.459 18.918 1.00 30.38 182 ASN C C 1
ATOM 1353 O O . ASN A 1 178 ? 52.463 37.522 18.444 1.00 29.93 182 ASN C O 1
ATOM 1358 N N . THR A 1 179 ? 54.659 37.815 18.225 1.00 31.63 183 THR C N 1
ATOM 1359 C CA . THR A 1 179 ? 54.491 38.354 16.857 1.00 31.68 183 THR C CA 1
ATOM 1360 C C . THR A 1 179 ? 53.754 37.438 15.874 1.00 31.99 183 THR C C 1
ATOM 1361 O O . THR A 1 179 ? 52.887 37.908 15.133 1.00 31.76 183 THR C O 1
ATOM 1365 N N . LYS A 1 180 ? 54.054 36.138 15.887 1.00 33.77 184 LYS C N 1
ATOM 1366 C CA . LYS A 1 180 ? 53.358 35.202 14.992 1.00 34.83 184 LYS C CA 1
ATOM 1367 C C . LYS A 1 180 ? 51.854 35.316 15.193 1.00 35.00 184 LYS C C 1
ATOM 1368 O O . LYS A 1 180 ? 51.099 35.374 14.223 1.00 34.23 184 LYS C O 1
ATOM 1374 N N . GLU A 1 181 ? 51.407 35.371 16.454 1.00 33.15 185 GLU C N 1
ATOM 1375 C CA . GLU A 1 181 ? 49.976 35.466 16.711 1.00 32.09 185 GLU C CA 1
ATOM 1376 C C . GLU A 1 181 ? 49.449 36.811 16.282 1.00 30.85 185 GLU C C 1
ATOM 1377 O O . GLU A 1 181 ? 48.353 36.907 15.744 1.00 30.46 185 GLU C O 1
ATOM 1383 N N . ALA A 1 182 ? 50.223 37.855 16.555 1.00 29.26 186 ALA C N 1
ATOM 1384 C CA . ALA A 1 182 ? 49.814 39.206 16.196 1.00 28.66 186 ALA C CA 1
ATOM 1385 C C . ALA A 1 182 ? 49.591 39.309 14.676 1.00 27.94 186 ALA C C 1
ATOM 1386 O O . ALA A 1 182 ? 48.783 40.123 14.224 1.00 27.97 186 ALA C O 1
ATOM 1388 N N . ARG A 1 183 ? 50.314 38.493 13.915 1.00 27.48 187 ARG C N 1
ATOM 1389 C CA . ARG A 1 183 ? 50.172 38.477 12.458 1.00 30.52 187 ARG C CA 1
ATOM 1390 C C . ARG A 1 183 ? 48.993 37.583 11.989 1.00 33.04 187 ARG C C 1
ATOM 1391 O O . ARG A 1 183 ? 48.289 37.906 11.020 1.00 33.13 187 ARG C O 1
ATOM 1399 N N . GLU A 1 184 ? 48.718 36.498 12.717 1.00 34.17 188 GLU C N 1
ATOM 1400 C CA . GLU A 1 184 ? 47.640 35.630 12.302 1.00 35.25 188 GLU C CA 1
ATOM 1401 C C . GLU A 1 184 ? 46.313 36.316 12.432 1.00 35.84 188 GLU C C 1
ATOM 1402 O O . GLU A 1 184 ? 45.414 36.074 11.626 1.00 36.00 188 GLU C O 1
ATOM 1408 N N . ILE A 1 185 ? 46.168 37.198 13.418 1.00 34.18 189 ILE C N 1
ATOM 1409 C CA . ILE A 1 185 ? 44.894 37.868 13.576 1.00 33.76 189 ILE C CA 1
ATOM 1410 C C . ILE A 1 185 ? 44.648 38.968 12.559 1.00 33.83 189 ILE C C 1
ATOM 1411 O O . ILE A 1 185 ? 43.574 39.580 12.539 1.00 32.65 189 ILE C O 1
ATOM 1416 N N . LEU A 1 186 ? 45.631 39.229 11.710 1.00 34.67 190 LEU C N 1
ATOM 1417 C CA . LEU A 1 186 ? 45.469 40.268 10.688 1.00 35.32 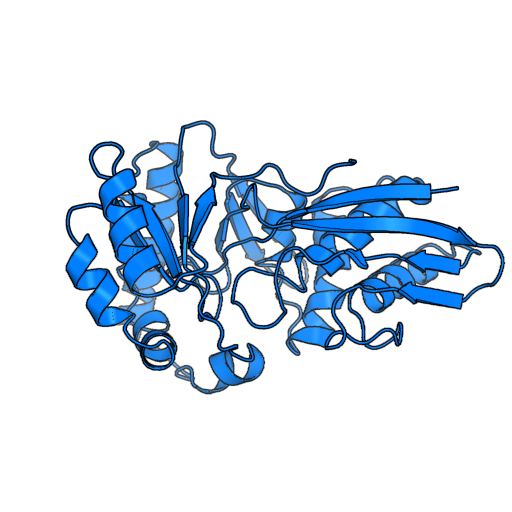190 LEU C CA 1
ATOM 1418 C C . LEU A 1 186 ? 44.597 39.812 9.524 1.00 35.52 190 LEU C C 1
ATOM 1419 O O . LEU A 1 186 ? 44.553 38.643 9.209 1.00 36.06 190 LEU C O 1
ATOM 1424 N N . PRO A 1 187 ? 43.923 40.753 8.857 1.00 37.55 191 PRO C N 1
ATOM 1425 C CA . PRO A 1 187 ? 43.055 40.459 7.705 1.00 37.72 191 PRO C CA 1
ATOM 1426 C C . PRO A 1 187 ? 43.902 39.741 6.652 1.00 38.50 191 PRO C C 1
ATOM 1427 O O . PRO A 1 187 ? 45.083 40.037 6.519 1.00 39.26 191 PRO C O 1
ATOM 1431 N N . LYS A 1 188 ? 43.336 38.807 5.892 1.00 38.87 192 LYS C N 1
ATOM 1432 C CA . LYS A 1 188 ? 44.155 38.123 4.874 1.00 39.54 192 LYS C CA 1
ATOM 1433 C C . LYS A 1 188 ? 44.154 38.981 3.618 1.00 37.97 192 LYS C C 1
ATOM 1434 O O . LYS A 1 188 ? 44.990 38.839 2.736 1.00 37.06 192 LYS C O 1
ATOM 1440 N N . ALA A 1 189 ? 43.206 39.891 3.556 1.00 37.45 193 ALA C N 1
ATOM 1441 C CA . ALA A 1 189 ? 43.106 40.744 2.406 1.00 38.03 193 ALA C CA 1
ATOM 1442 C C . ALA A 1 189 ? 42.606 42.103 2.832 1.00 38.01 193 ALA C C 1
ATOM 1443 O O . ALA A 1 189 ? 41.914 42.235 3.859 1.00 38.98 193 ALA C O 1
ATOM 1445 N N . VAL A 1 190 ? 42.971 43.121 2.064 1.00 36.15 194 VAL C N 1
ATOM 1446 C CA . VAL A 1 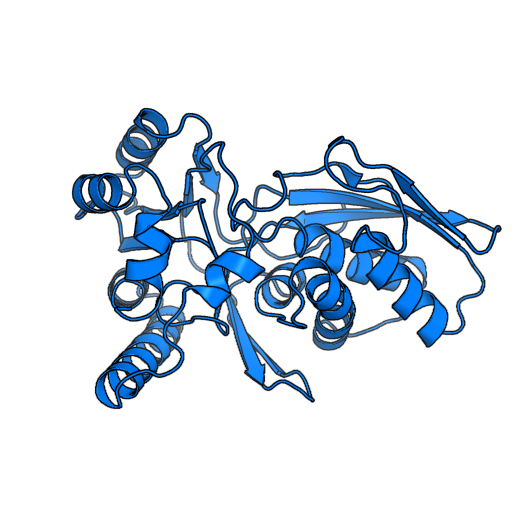190 ? 42.532 44.467 2.369 1.00 36.35 194 VAL C CA 1
ATOM 1447 C C . VAL A 1 190 ? 41.871 45.048 1.156 1.00 35.60 194 VAL C C 1
ATOM 1448 O O . VAL A 1 190 ? 42.197 44.681 0.032 1.00 37.25 194 VAL C O 1
ATOM 1452 N N . GLY A 1 191 ? 40.948 45.963 1.382 1.00 34.61 195 GLY C N 1
ATOM 1453 C CA . GLY A 1 191 ? 40.258 46.584 0.280 1.00 35.89 195 GLY C CA 1
ATOM 1454 C C . GLY A 1 191 ? 41.168 47.513 -0.509 1.00 37.36 195 GLY C C 1
ATOM 1455 O O . GLY A 1 191 ? 42.116 48.122 0.037 1.00 34.74 195 GLY C O 1
ATOM 1456 N N . LEU A 1 192 ? 40.873 47.623 -1.803 1.00 36.49 196 LEU C N 1
ATOM 1457 C CA . LEU A 1 192 ? 41.638 48.491 -2.681 1.00 36.82 196 LEU C CA 1
ATOM 1458 C C . LEU A 1 192 ? 41.801 49.841 -2.024 1.00 35.25 196 LEU C C 1
ATOM 1459 O O . LEU A 1 192 ? 42.860 50.464 -2.110 1.00 37.19 196 LEU C O 1
ATOM 1464 N N . LYS A 1 193 ? 40.756 50.299 -1.359 1.00 32.85 197 LYS C N 1
ATOM 1465 C CA . LYS A 1 193 ? 40.801 51.596 -0.705 1.00 32.75 197 LYS C CA 1
ATOM 1466 C C . LYS A 1 193 ? 41.864 51.727 0.400 1.00 29.91 197 LYS C C 1
ATOM 1467 O O . LYS A 1 193 ? 42.398 52.811 0.620 1.00 29.32 197 LYS C O 1
ATOM 1473 N N . ASP A 1 194 ? 42.127 50.638 1.110 1.00 29.87 198 ASP C N 1
ATOM 1474 C CA . ASP A 1 194 ? 43.124 50.664 2.186 1.00 29.17 198 ASP C CA 1
ATOM 1475 C C . ASP A 1 194 ? 44.488 50.636 1.524 1.00 27.30 198 ASP C C 1
ATOM 1476 O O . ASP A 1 194 ? 45.429 51.230 2.027 1.00 24.47 198 ASP C O 1
ATOM 1481 N N . LEU A 1 195 ? 44.590 49.916 0.407 1.00 27.54 199 LEU C N 1
ATOM 1482 C CA . LEU A 1 195 ? 45.847 49.848 -0.351 1.00 27.21 199 LEU C CA 1
ATOM 1483 C C . LEU A 1 195 ? 46.213 51.266 -0.726 1.00 26.33 199 LEU C C 1
ATOM 1484 O O . LEU A 1 195 ? 47.326 51.722 -0.493 1.00 27.25 199 LEU C O 1
ATOM 1489 N N . VAL A 1 196 ? 45.261 51.974 -1.307 1.00 25.28 200 VAL C N 1
ATOM 1490 C CA . VAL A 1 196 ? 45.476 53.344 -1.722 1.00 24.21 200 VAL C CA 1
ATOM 1491 C C . VAL A 1 196 ? 45.781 54.267 -0.538 1.00 24.30 200 VAL C C 1
ATOM 1492 O O . VAL A 1 196 ? 46.690 55.116 -0.590 1.00 21.04 200 VAL C O 1
ATOM 1496 N N . ASN A 1 197 ? 45.035 54.108 0.548 1.00 21.35 201 ASN C N 1
ATOM 1497 C CA . ASN A 1 197 ? 45.288 54.965 1.705 1.00 20.65 201 ASN C CA 1
ATOM 1498 C C . ASN A 1 197 ? 46.699 54.753 2.248 1.00 18.27 201 ASN C C 1
ATOM 1499 O O . ASN A 1 197 ? 47.444 55.696 2.479 1.00 18.57 201 ASN C O 1
ATOM 1504 N N . ASN A 1 198 ? 47.048 53.492 2.483 1.00 16.45 202 ASN C N 1
ATOM 1505 C CA . ASN A 1 198 ? 48.333 53.216 3.114 1.00 17.91 202 ASN C CA 1
ATOM 1506 C C . ASN A 1 198 ? 49.504 53.565 2.224 1.00 16.12 202 ASN C C 1
ATOM 1507 O O . ASN A 1 198 ? 50.511 54.062 2.717 1.00 14.43 202 ASN C O 1
ATOM 1512 N N . VAL A 1 199 ? 49.362 53.330 0.925 1.00 15.55 203 VAL C N 1
ATOM 1513 C CA . VAL A 1 199 ? 50.444 53.706 0.003 1.00 15.20 203 VAL C CA 1
ATOM 1514 C C . VAL A 1 199 ? 50.617 55.232 0.043 1.00 15.78 203 VAL C C 1
ATOM 1515 O O . VAL A 1 199 ? 51.741 55.747 0.181 1.00 15.10 203 VAL C O 1
ATOM 1519 N N . GLY A 1 200 ? 49.507 55.959 -0.070 1.00 16.03 204 GLY C N 1
ATOM 1520 C CA . GLY A 1 200 ? 49.615 57.416 -0.067 1.00 16.30 204 GLY C CA 1
ATOM 1521 C C . GLY A 1 200 ? 50.180 57.974 1.244 1.00 16.04 204 GLY C C 1
ATOM 1522 O O . GLY A 1 200 ? 51.056 58.852 1.230 1.00 15.40 204 GLY C O 1
ATOM 1523 N N . LYS A 1 201 ? 49.694 57.460 2.370 1.00 16.01 205 LYS C N 1
ATOM 1524 C CA . LYS A 1 201 ? 50.116 57.944 3.676 1.00 15.85 205 LYS C CA 1
ATOM 1525 C C . LYS A 1 201 ? 51.573 57.576 3.967 1.00 14.98 205 LYS C C 1
ATOM 1526 O O . LYS A 1 201 ? 52.329 58.373 4.516 1.00 16.60 205 LYS C O 1
ATOM 1532 N N . ALA A 1 202 ? 51.981 56.380 3.567 1.00 14.72 206 ALA C N 1
ATOM 1533 C CA . ALA A 1 202 ? 53.357 55.973 3.800 1.00 14.47 206 ALA C CA 1
ATOM 1534 C C . ALA A 1 202 ? 54.260 56.847 2.920 1.00 15.71 206 ALA C C 1
ATOM 1535 O O . ALA A 1 202 ? 55.291 57.371 3.385 1.00 14.41 206 ALA C O 1
ATOM 1537 N N . CYS A 1 203 ? 53.877 57.056 1.655 1.00 14.70 207 CYS C N 1
ATOM 1538 C CA . CYS A 1 203 ? 54.712 57.924 0.817 1.00 15.32 207 CYS C CA 1
ATOM 1539 C C . CYS A 1 203 ? 54.761 59.333 1.413 1.00 16.57 207 CYS C C 1
ATOM 1540 O O . CYS A 1 203 ? 55.791 60.006 1.334 1.00 16.03 207 CYS C O 1
ATOM 1543 N N . GLY A 1 204 ? 53.642 59.768 1.998 1.00 15.90 208 GLY C N 1
ATOM 1544 C CA . GLY A 1 204 ? 53.599 61.097 2.616 1.00 16.13 208 GLY C CA 1
ATOM 1545 C C . GLY A 1 204 ? 54.569 61.146 3.801 1.00 16.99 208 GLY C C 1
ATOM 1546 O O . GLY A 1 204 ? 55.189 62.178 4.064 1.00 17.26 208 GLY C O 1
ATOM 1547 N N . MET A 1 205 ? 54.708 60.040 4.529 1.00 17.21 209 MET C N 1
ATOM 1548 C CA . MET A 1 205 ? 55.643 60.023 5.647 1.00 17.47 209 MET C CA 1
ATOM 1549 C C . MET A 1 205 ? 57.080 60.171 5.140 1.00 17.99 209 MET C C 1
ATOM 1550 O O . MET A 1 205 ? 57.912 60.836 5.787 1.00 16.79 209 MET C O 1
ATOM 1555 N N . VAL A 1 206 ? 57.385 59.569 3.992 1.00 16.76 210 VAL C N 1
ATOM 1556 C CA . VAL A 1 206 ? 58.742 59.693 3.455 1.00 16.45 210 VAL C CA 1
ATOM 1557 C C . VAL A 1 206 ? 58.954 61.158 3.079 1.00 18.49 210 VAL C C 1
ATOM 1558 O O . VAL A 1 206 ? 59.985 61.774 3.419 1.00 19.02 210 VAL C O 1
ATOM 1562 N N . TYR A 1 207 ? 57.969 61.736 2.398 1.00 16.98 211 TYR C N 1
ATOM 1563 C CA . TYR A 1 207 ? 58.052 63.157 2.033 1.00 17.97 211 TYR C CA 1
ATOM 1564 C C . TYR A 1 207 ? 58.221 63.980 3.322 1.00 18.57 211 TYR C C 1
ATOM 1565 O O . TYR A 1 207 ? 59.011 64.952 3.359 1.00 20.13 211 TYR C O 1
ATOM 1574 N N . ALA A 1 208 ? 57.482 63.605 4.369 1.00 17.34 212 ALA C N 1
ATOM 1575 C CA . ALA A 1 208 ? 57.573 64.357 5.622 1.00 19.06 212 ALA C CA 1
ATOM 1576 C C . ALA A 1 208 ? 58.988 64.332 6.218 1.00 19.67 212 ALA C C 1
ATOM 1577 O O . ALA A 1 208 ? 59.476 65.369 6.717 1.00 20.41 212 ALA C O 1
ATOM 1579 N N . LEU A 1 209 ? 59.664 63.189 6.167 1.00 18.38 213 LEU C N 1
ATOM 1580 C CA . LEU A 1 209 ? 61.010 63.141 6.730 1.00 19.18 213 LEU C CA 1
ATOM 1581 C C . LEU A 1 209 ? 61.934 64.033 5.937 1.00 21.28 213 LEU C C 1
ATOM 1582 O O . LEU A 1 209 ? 62.727 64.731 6.513 1.00 22.25 213 LEU C O 1
ATOM 1587 N N . TYR A 1 210 ? 61.853 63.997 4.614 1.00 20.32 214 TYR C N 1
ATOM 1588 C CA . TYR A 1 210 ? 62.731 64.843 3.810 1.00 22.98 214 TYR C CA 1
ATOM 1589 C C . TYR A 1 210 ? 62.443 66.329 4.021 1.00 25.25 214 TYR C C 1
ATOM 1590 O O . TYR A 1 210 ? 63.302 67.183 3.757 1.00 25.46 214 TYR C O 1
ATOM 1599 N N . ASN A 1 211 ? 61.216 66.631 4.441 1.00 23.06 215 ASN C N 1
ATOM 1600 C CA . ASN A 1 211 ? 60.824 67.994 4.703 1.00 25.36 215 ASN C CA 1
ATOM 1601 C C . ASN A 1 211 ? 60.838 68.309 6.198 1.00 25.58 215 ASN C C 1
ATOM 1602 O O . ASN A 1 211 ? 60.373 69.371 6.613 1.00 25.11 215 ASN C O 1
ATOM 1607 N N . LYS A 1 212 ? 61.377 67.379 6.995 1.00 24.43 216 LYS C N 1
ATOM 1608 C CA . LYS A 1 212 ? 61.474 67.539 8.445 1.00 25.82 216 LYS C CA 1
ATOM 1609 C C . LYS A 1 212 ? 60.169 67.969 9.058 1.00 25.93 216 LYS C C 1
ATOM 1610 O O . LYS A 1 212 ? 60.141 68.754 9.994 1.00 26.85 216 LYS C O 1
ATOM 1616 N N . ASP A 1 213 ? 59.076 67.396 8.599 1.00 24.17 217 ASP C N 1
ATOM 1617 C CA . ASP A 1 213 ? 57.766 67.784 9.087 1.00 23.14 217 ASP C CA 1
ATOM 1618 C C . ASP A 1 213 ? 57.227 66.720 10.053 1.00 23.53 217 ASP C C 1
ATOM 1619 O O . ASP A 1 213 ? 56.598 65.741 9.621 1.00 22.35 217 ASP C O 1
ATOM 1624 N N . LYS A 1 214 ? 57.466 66.913 11.354 1.00 21.19 218 LYS C N 1
ATOM 1625 C CA . LYS A 1 214 ? 57.030 65.957 12.362 1.00 21.93 218 LYS C CA 1
ATOM 1626 C C . LYS A 1 214 ? 55.545 65.835 12.435 1.00 21.66 218 LYS C C 1
ATOM 1627 O O . LYS A 1 214 ? 55.008 64.747 12.649 1.00 20.61 218 LYS C O 1
ATOM 1633 N N A SER A 1 215 ? 54.864 66.964 12.268 0.50 21.57 219 SER C N 1
ATOM 1634 N N B SER A 1 215 ? 54.856 66.956 12.265 0.50 21.64 219 SER C N 1
ATOM 1635 C CA A SER A 1 215 ? 53.415 66.973 12.322 0.50 21.85 219 SER C CA 1
ATOM 1636 C CA B SER A 1 215 ? 53.404 66.945 12.321 0.50 21.99 219 SER C CA 1
ATOM 1637 C C A SER A 1 215 ? 52.825 66.087 11.232 0.50 21.20 219 SER C C 1
ATOM 1638 C C B SER A 1 215 ? 52.822 66.070 11.228 0.50 21.26 219 SER C C 1
ATOM 1639 O O A SER A 1 215 ? 51.943 65.271 11.500 0.50 21.17 219 SER C O 1
ATOM 1640 O O B SER A 1 215 ? 51.932 65.262 11.481 0.50 21.26 219 SER C O 1
ATOM 1645 N N . LEU A 1 216 ? 53.311 66.254 10.008 1.00 20.28 220 LEU C N 1
ATOM 1646 C CA . LEU A 1 216 ? 52.800 65.467 8.887 1.00 19.42 220 LEU C CA 1
ATOM 1647 C C . LEU A 1 216 ? 53.152 63.992 9.105 1.00 18.66 220 LEU C C 1
ATOM 1648 O O . LEU A 1 216 ? 52.323 63.088 8.904 1.00 17.79 220 LEU C O 1
ATOM 1653 N N . PHE A 1 217 ? 54.398 63.754 9.494 1.00 18.03 221 PHE C N 1
ATOM 1654 C CA . PHE A 1 217 ? 54.875 62.390 9.722 1.00 17.80 221 PHE C CA 1
ATOM 1655 C C . PHE A 1 217 ? 53.999 61.676 10.735 1.00 18.49 221 PHE C C 1
ATOM 1656 O O . PHE A 1 217 ? 53.503 60.576 10.487 1.00 18.53 221 PHE C O 1
ATOM 1664 N N . GLY A 1 218 ? 53.813 62.309 11.889 1.00 18.40 222 GLY C N 1
ATOM 1665 C CA . GLY A 1 218 ? 53.022 61.709 12.950 1.00 19.29 222 GLY C CA 1
ATOM 1666 C C . GLY A 1 218 ? 51.554 61.541 12.591 1.00 19.45 222 GLY C C 1
ATOM 1667 O O . GLY A 1 218 ? 50.936 60.530 12.917 1.00 21.00 222 GLY C O 1
ATOM 1668 N N . ARG A 1 219 ? 50.979 62.509 11.895 1.00 19.44 223 ARG C N 1
ATOM 1669 C CA . ARG A 1 219 ? 49.563 62.404 11.556 1.00 18.77 223 ARG C CA 1
ATOM 1670 C C . ARG A 1 219 ? 49.313 61.269 10.550 1.00 18.37 223 ARG C C 1
ATOM 1671 O O . ARG A 1 219 ? 48.365 60.481 10.689 1.00 17.85 223 ARG C O 1
ATOM 1679 N N . TYR A 1 220 ? 50.162 61.163 9.538 1.00 18.54 224 TYR C N 1
ATOM 1680 C CA . TYR A 1 220 ? 49.975 60.095 8.557 1.00 18.86 224 TYR C CA 1
ATOM 1681 C C . TYR A 1 220 ? 50.234 58.726 9.196 1.00 19.17 224 TYR C C 1
ATOM 1682 O O . TYR A 1 220 ? 49.585 57.724 8.847 1.00 19.67 224 TYR C O 1
ATOM 1691 N N . MET A 1 221 ? 51.199 58.695 10.108 1.00 19.89 225 MET C N 1
ATOM 1692 C CA . MET A 1 221 ? 51.526 57.472 10.821 1.00 19.25 225 MET C CA 1
ATOM 1693 C C . MET A 1 221 ? 50.278 56.912 11.506 1.00 19.61 225 MET C C 1
ATOM 1694 O O . MET A 1 221 ? 50.131 55.710 11.612 1.00 17.93 225 MET C O 1
ATOM 1699 N N . MET A 1 222 ? 49.381 57.788 11.961 1.00 18.66 226 MET C N 1
ATOM 1700 C CA . MET A 1 222 ? 48.171 57.343 12.662 1.00 20.63 226 MET C CA 1
ATOM 1701 C C . MET A 1 222 ? 46.979 57.033 11.769 1.00 21.49 226 MET C C 1
ATOM 1702 O O . MET A 1 222 ? 45.881 56.823 12.266 1.00 21.51 226 MET C O 1
ATOM 1707 N N A SER A 1 223 ? 47.196 56.985 10.460 0.50 20.57 227 SER C N 1
ATOM 1708 N N B SER A 1 223 ? 47.214 56.954 10.467 0.50 20.58 227 SER C N 1
ATOM 1709 C CA A SER A 1 223 ? 46.081 56.738 9.542 0.50 20.56 227 SER C CA 1
ATOM 1710 C CA B SER A 1 223 ? 46.129 56.735 9.528 0.50 20.78 227 SER C CA 1
ATOM 1711 C C A SER A 1 223 ? 45.839 55.294 9.098 0.50 20.96 227 SER C C 1
ATOM 1712 C C B SER A 1 223 ? 45.867 55.303 9.081 0.50 21.02 227 SER C C 1
ATOM 1713 O O A SER A 1 223 ? 45.016 55.062 8.218 0.50 22.49 227 SER C O 1
ATOM 1714 O O B SER A 1 223 ? 45.040 55.073 8.204 0.50 22.53 227 SER C O 1
ATOM 1719 N N . ASP A 1 224 ? 46.538 54.329 9.681 1.00 18.37 228 ASP C N 1
ATOM 1720 C CA . ASP A 1 224 ? 46.325 52.962 9.286 1.00 19.76 228 ASP C CA 1
ATOM 1721 C C . ASP A 1 224 ? 45.017 52.442 9.863 1.00 22.68 228 ASP C C 1
ATOM 1722 O O . ASP A 1 224 ? 44.800 52.541 11.067 1.00 23.64 228 ASP C O 1
ATOM 1727 N N . LYS A 1 225 ? 44.196 51.827 9.026 1.00 23.59 229 LYS C N 1
ATOM 1728 C CA . LYS A 1 225 ? 42.942 51.265 9.512 1.00 27.33 229 LYS C CA 1
ATOM 1729 C C . LYS A 1 225 ? 42.942 49.760 9.342 1.00 26.89 229 LYS C C 1
ATOM 1730 O O . LYS A 1 225 ? 41.966 49.088 9.670 1.00 27.11 229 LYS C O 1
ATOM 1736 N N . VAL A 1 226 ? 44.070 49.223 8.892 1.00 25.03 230 VAL C N 1
ATOM 1737 C CA . VAL A 1 226 ? 44.174 47.807 8.640 1.00 25.46 230 VAL C CA 1
ATOM 1738 C C . VAL A 1 226 ? 44.806 46.985 9.743 1.00 25.52 230 VAL C C 1
ATOM 1739 O O . VAL A 1 226 ? 44.239 45.984 10.174 1.00 26.46 230 VAL C O 1
ATOM 1743 N N . ILE A 1 227 ? 45.968 47.412 10.215 1.00 22.70 231 ILE C N 1
ATOM 1744 C CA . ILE A 1 227 ? 46.667 46.630 11.216 1.00 22.51 231 ILE C CA 1
ATOM 1745 C C . ILE A 1 227 ? 46.573 47.196 12.641 1.00 22.94 231 ILE C C 1
ATOM 1746 O O . ILE A 1 227 ? 46.276 46.459 13.605 1.00 22.36 231 ILE C O 1
ATOM 1751 N N . GLU A 1 228 ? 46.840 48.492 12.780 1.00 21.00 232 GLU C N 1
ATOM 1752 C CA . GLU A 1 228 ? 46.829 49.119 14.104 1.00 21.75 232 GLU C CA 1
ATOM 1753 C C . GLU A 1 228 ? 45.486 48.984 14.858 1.00 22.30 232 GLU C C 1
ATOM 1754 O O . GLU A 1 228 ? 45.468 48.729 16.075 1.00 23.28 232 GLU C O 1
ATOM 1760 N N . PRO A 1 229 ? 44.349 49.140 14.173 1.00 23.62 233 PRO C N 1
ATOM 1761 C CA . PRO A 1 229 ? 43.130 48.995 14.988 1.00 24.67 233 PRO C CA 1
ATOM 1762 C C . PRO A 1 229 ? 42.974 47.585 15.530 1.00 27.10 233 PRO C C 1
ATOM 1763 O O . PRO A 1 229 ? 42.319 47.381 16.564 1.00 29.94 233 PRO C O 1
ATOM 1767 N N . VAL A 1 230 ? 43.574 46.615 14.855 1.00 27.10 234 VAL C N 1
ATOM 1768 C CA . VAL A 1 230 ? 43.468 45.228 15.289 1.00 28.76 234 VAL C CA 1
ATOM 1769 C C . VAL A 1 230 ? 44.360 44.913 16.473 1.00 27.98 234 VAL C C 1
ATOM 1770 O O . VAL A 1 230 ? 43.870 44.450 17.500 1.00 26.69 234 VAL C O 1
ATOM 1774 N N . ARG A 1 231 ? 45.671 45.141 16.321 1.00 26.58 235 ARG C N 1
ATOM 1775 C CA . ARG A 1 231 ? 46.617 44.900 17.387 1.00 24.61 235 ARG C CA 1
ATOM 1776 C C . ARG A 1 231 ? 46.318 45.811 18.573 1.00 22.51 235 ARG C C 1
ATOM 1777 O O . ARG A 1 231 ? 46.601 45.454 19.696 1.00 21.27 235 ARG C O 1
ATOM 1785 N N . GLY A 1 232 ? 45.790 47.006 18.325 1.00 19.52 236 GLY C N 1
ATOM 1786 C CA . GLY A 1 232 ? 45.524 47.911 19.436 1.00 19.34 236 GLY C CA 1
ATOM 1787 C C . GLY A 1 232 ? 44.574 47.329 20.491 1.00 20.38 236 GLY C C 1
ATOM 1788 O O . GLY A 1 232 ? 44.663 47.677 21.677 1.00 19.52 236 GLY C O 1
ATOM 1789 N N . LYS A 1 233 ? 43.647 46.465 20.066 1.00 20.53 237 LYS C N 1
ATOM 1790 C CA . LYS A 1 233 ? 42.715 45.833 21.020 1.00 21.68 237 LYS C CA 1
ATOM 1791 C C . LYS A 1 233 ? 43.392 44.827 21.950 1.00 21.90 237 LYS C C 1
ATOM 1792 O O . LYS A 1 233 ? 42.755 44.302 22.865 1.00 22.19 237 LYS C O 1
ATOM 1798 N N . LEU A 1 234 ? 44.668 44.541 21.722 1.00 20.46 238 LEU C N 1
ATOM 1799 C CA . LEU A 1 234 ? 45.395 43.594 22.611 1.00 19.67 238 LEU C CA 1
ATOM 1800 C C . LEU A 1 234 ? 46.097 44.354 23.722 1.00 19.53 238 LEU C C 1
ATOM 1801 O O . LEU A 1 234 ? 46.648 43.754 24.654 1.00 19.14 238 LEU C O 1
ATOM 1806 N N . ILE A 1 235 ? 46.121 45.671 23.616 1.00 18.02 239 ILE C N 1
ATOM 1807 C CA . ILE A 1 235 ? 46.899 46.460 24.561 1.00 18.98 239 ILE C CA 1
ATOM 1808 C C . ILE A 1 235 ? 46.026 47.238 25.519 1.00 19.76 239 ILE C C 1
ATOM 1809 O O . ILE A 1 235 ? 45.373 48.199 25.122 1.00 18.87 239 ILE C O 1
ATOM 1814 N N . PRO A 1 236 ? 46.046 46.855 26.811 1.00 20.17 240 PRO C N 1
ATOM 1815 C CA . PRO A 1 236 ? 45.220 47.554 27.789 1.00 19.47 240 PRO C CA 1
ATOM 1816 C C . PRO A 1 236 ? 45.387 49.052 27.767 1.00 19.84 240 PRO C C 1
ATOM 1817 O O . PRO A 1 236 ? 46.508 49.563 27.827 1.00 19.99 240 PRO C O 1
ATOM 1821 N N . ASN A 1 237 ? 44.263 49.746 27.708 1.00 21.45 241 ASN C N 1
ATOM 1822 C CA . ASN A 1 237 ? 44.225 51.198 27.747 1.00 22.01 241 ASN C CA 1
ATOM 1823 C C . ASN A 1 237 ? 44.857 51.913 26.570 1.00 22.07 241 ASN C C 1
ATOM 1824 O O . ASN A 1 237 ? 44.941 53.137 26.572 1.00 23.16 241 ASN C O 1
ATOM 1829 N N . TYR A 1 238 ? 45.274 51.160 25.560 1.00 21.06 242 TYR C N 1
ATOM 1830 C CA . TYR A 1 238 ? 45.907 51.807 24.405 1.00 20.68 242 TYR C CA 1
ATOM 1831 C C . TYR A 1 238 ? 45.043 52.892 23.755 1.00 21.37 242 TYR C C 1
ATOM 1832 O O . TYR A 1 238 ? 45.517 53.981 23.498 1.00 21.67 242 TYR C O 1
ATOM 1841 N N . PHE A 1 239 ? 43.783 52.615 23.477 1.00 22.62 243 PHE C N 1
ATOM 1842 C CA . PHE A 1 239 ? 42.979 53.634 22.803 1.00 23.20 243 PHE C CA 1
ATOM 1843 C C . PHE A 1 239 ? 42.695 54.801 23.746 1.00 25.25 243 PHE C C 1
ATOM 1844 O O . PHE A 1 239 ? 42.636 55.967 23.327 1.00 26.03 243 PHE C O 1
ATOM 1852 N N . LYS A 1 240 ? 42.551 54.507 25.035 1.00 25.13 244 LYS C N 1
ATOM 1853 C CA . LYS A 1 240 ? 42.326 55.569 26.003 1.00 25.98 244 LYS C CA 1
ATOM 1854 C C . LYS A 1 240 ? 43.577 56.475 26.053 1.00 25.97 244 LYS C C 1
ATOM 1855 O O . LYS A 1 240 ? 43.488 57.700 26.120 1.00 23.92 244 LYS C O 1
ATOM 1861 N N . ILE A 1 241 ? 44.759 55.872 26.033 1.00 25.00 245 ILE C N 1
ATOM 1862 C CA . ILE A 1 241 ? 45.996 56.663 26.051 1.00 24.09 245 ILE C CA 1
ATOM 1863 C C . ILE A 1 241 ? 46.071 57.566 24.803 1.00 24.56 245 ILE C C 1
ATOM 1864 O O . ILE A 1 241 ? 46.419 58.746 24.909 1.00 23.62 245 ILE C O 1
ATOM 1869 N N . LYS A 1 242 ? 45.763 57.011 23.629 1.00 23.98 246 LYS C N 1
ATOM 1870 C CA . LYS A 1 242 ? 45.798 57.814 22.398 1.00 25.55 246 LYS C CA 1
ATOM 1871 C C . LYS A 1 242 ? 44.911 59.059 22.542 1.00 26.17 246 LYS C C 1
ATOM 1872 O O . LYS A 1 242 ? 45.280 60.168 22.174 1.00 25.66 246 LYS C O 1
ATOM 1878 N N . GLU A 1 243 ? 43.730 58.872 23.096 1.00 27.70 247 GLU C N 1
ATOM 1879 C CA . GLU A 1 243 ? 42.838 60.021 23.220 1.00 30.69 247 GLU C CA 1
ATOM 1880 C C . GLU A 1 243 ? 43.354 61.018 24.237 1.00 29.56 247 GLU C C 1
ATOM 1881 O O . GLU A 1 243 ? 43.298 62.237 24.030 1.00 30.00 247 GLU C O 1
ATOM 1887 N N . GLU A 1 244 ? 43.889 60.511 25.331 1.00 28.32 248 GLU C N 1
ATOM 1888 C CA . GLU A 1 244 ? 44.376 61.378 26.382 1.00 29.82 248 GLU C CA 1
ATOM 1889 C C . GLU A 1 244 ? 45.579 62.241 25.963 1.00 29.99 248 GLU C C 1
ATOM 1890 O O . GLU A 1 244 ? 45.741 63.353 26.458 1.00 29.42 248 GLU C O 1
ATOM 1896 N N . VAL A 1 245 ? 46.423 61.750 25.049 1.00 27.81 249 VAL C N 1
ATOM 1897 C CA . VAL A 1 245 ? 47.581 62.547 24.630 1.00 26.35 249 VAL C CA 1
ATOM 1898 C C . VAL A 1 245 ? 47.365 63.192 23.262 1.00 27.21 249 VAL C C 1
ATOM 1899 O O . VAL A 1 245 ? 48.267 63.800 22.714 1.00 26.22 249 VAL C O 1
ATOM 1903 N N . LYS A 1 246 ? 46.149 63.046 22.744 1.00 29.85 250 LYS C N 1
ATOM 1904 C CA . LYS A 1 246 ? 45.739 63.523 21.426 1.00 35.18 250 LYS C CA 1
ATOM 1905 C C . LYS A 1 246 ? 46.391 64.794 20.860 1.00 35.59 250 LYS C C 1
ATOM 1906 O O . LYS A 1 246 ? 47.005 64.778 19.788 1.00 36.72 250 LYS C O 1
ATOM 1912 N N . ASP A 1 247 ? 46.306 65.906 21.563 1.00 36.19 251 ASP C N 1
ATOM 1913 C CA . ASP A 1 247 ? 46.897 67.086 20.945 1.00 35.45 251 ASP C CA 1
ATOM 1914 C C . ASP A 1 247 ? 48.264 67.421 21.477 1.00 34.05 251 ASP C C 1
ATOM 1915 O O . ASP A 1 247 ? 48.853 68.463 21.146 1.00 33.94 251 ASP C O 1
ATOM 1920 N N . LYS A 1 248 ? 48.807 66.506 22.270 1.00 29.40 252 LYS C N 1
ATOM 1921 C CA . LYS A 1 248 ? 50.106 66.766 22.840 1.00 27.50 252 LYS C CA 1
ATOM 1922 C C . LYS A 1 248 ? 51.239 66.002 22.175 1.00 24.06 252 LYS C C 1
ATOM 1923 O O . LYS A 1 248 ? 52.386 66.132 22.577 1.00 22.43 252 LYS C O 1
ATOM 1929 N N . VAL A 1 249 ? 50.906 65.236 21.143 1.00 22.31 253 VAL C N 1
ATOM 1930 C CA . VAL A 1 249 ? 51.919 64.473 20.414 1.00 21.51 253 VAL C CA 1
ATOM 1931 C C . VAL A 1 249 ? 51.770 64.694 18.903 1.00 20.72 253 VAL C C 1
ATOM 1932 O O . VAL A 1 249 ? 50.678 65.011 18.416 1.00 19.60 253 VAL C O 1
ATOM 1936 N N . TYR A 1 250 ? 52.859 64.519 18.165 1.00 19.32 254 TYR C N 1
ATOM 1937 C CA . TYR A 1 250 ? 52.776 64.604 16.710 1.00 20.03 254 TYR C CA 1
ATOM 1938 C C . TYR A 1 250 ? 52.093 63.322 16.258 1.00 21.01 254 TYR C C 1
ATOM 1939 O O . TYR A 1 250 ? 51.401 63.297 15.242 1.00 20.76 254 TYR C O 1
ATOM 1948 N N . GLY A 1 251 ? 52.320 62.242 17.005 1.00 19.83 255 GLY C N 1
ATOM 1949 C CA . GLY A 1 251 ? 51.656 61.011 16.649 1.00 19.18 255 GLY C CA 1
ATOM 1950 C C . GLY A 1 251 ? 51.962 59.965 17.705 1.00 19.85 255 GLY C C 1
ATOM 1951 O O . GLY A 1 251 ? 52.912 60.114 18.482 1.00 19.49 255 GLY C O 1
ATOM 1952 N N . ILE A 1 252 ? 51.161 58.912 17.745 1.00 18.47 256 ILE C N 1
ATOM 1953 C CA . ILE A 1 252 ? 51.391 57.855 18.701 1.00 17.07 256 ILE C CA 1
ATOM 1954 C C . ILE A 1 252 ? 50.838 56.623 18.043 1.00 16.94 256 ILE C C 1
ATOM 1955 O O . ILE A 1 252 ? 49.792 56.670 17.374 1.00 18.33 256 ILE C O 1
ATOM 1960 N N . THR A 1 253 ? 51.554 55.512 18.167 1.00 17.08 257 THR C N 1
ATOM 1961 C CA . THR A 1 253 ? 51.063 54.293 17.566 1.00 17.01 257 THR C CA 1
ATOM 1962 C C . THR A 1 253 ? 51.664 53.097 18.265 1.00 17.56 257 THR C C 1
ATOM 1963 O O . THR A 1 253 ? 52.380 53.247 19.257 1.00 16.50 257 THR C O 1
ATOM 1967 N N . ILE A 1 254 ? 51.380 51.912 17.757 1.00 17.24 258 ILE C N 1
ATOM 1968 C CA . ILE A 1 254 ? 51.920 50.694 18.365 1.00 15.90 258 ILE C CA 1
ATOM 1969 C C . ILE A 1 254 ? 53.324 50.496 17.844 1.00 15.58 258 ILE C C 1
ATOM 1970 O O . ILE A 1 254 ? 53.560 50.662 16.651 1.00 15.37 258 ILE C O 1
ATOM 1975 N N . SER A 1 255 ? 54.254 50.149 18.732 1.00 15.20 259 SER C N 1
ATOM 1976 C CA . SER A 1 255 ? 55.613 49.867 18.273 1.00 16.54 259 SER C CA 1
ATOM 1977 C C . SER A 1 255 ? 55.624 48.398 17.807 1.00 16.87 259 SER C C 1
ATOM 1978 O O . SER A 1 255 ? 55.264 47.473 18.569 1.00 16.14 259 SER C O 1
ATOM 1981 N N . GLY A 1 256 ? 56.038 48.159 16.559 1.00 17.01 260 GLY C N 1
ATOM 1982 C CA . GLY A 1 256 ? 56.074 46.792 16.076 1.00 17.03 260 GLY C CA 1
ATOM 1983 C C . GLY A 1 256 ? 54.755 46.058 16.246 1.00 18.46 260 GLY C C 1
ATOM 1984 O O . GLY A 1 256 ? 53.707 46.611 15.941 1.00 19.16 260 GLY C O 1
ATOM 1985 N N . SER A 1 257 ? 54.789 44.816 16.730 1.00 18.73 261 SER C N 1
ATOM 1986 C CA . SER A 1 257 ? 53.553 44.066 16.935 1.00 20.43 261 SER C CA 1
ATOM 1987 C C . SER A 1 257 ? 52.986 44.286 18.350 1.00 19.50 261 SER C C 1
ATOM 1988 O O . SER A 1 257 ? 52.049 43.597 18.786 1.00 20.02 261 SER C O 1
ATOM 1991 N N . GLY A 1 258 ? 53.538 45.262 19.052 1.00 16.05 262 GLY C N 1
ATOM 1992 C CA . GLY A 1 258 ? 53.025 45.583 20.380 1.00 15.06 262 GLY C CA 1
ATOM 1993 C C . GLY A 1 258 ? 53.635 44.715 21.492 1.00 16.70 262 GLY C C 1
ATOM 1994 O O . GLY A 1 258 ? 54.400 43.792 21.215 1.00 16.59 262 GLY C O 1
ATOM 1995 N N . PRO A 1 259 ? 53.238 44.926 22.757 1.00 17.30 263 PRO C N 1
ATOM 1996 C CA . PRO A 1 259 ? 52.255 45.906 23.193 1.00 17.51 263 PRO C CA 1
ATOM 1997 C C . PRO A 1 259 ? 52.863 47.245 23.456 1.00 17.24 263 PRO C C 1
ATOM 1998 O O . PRO A 1 259 ? 52.158 48.157 23.847 1.00 17.62 263 PRO C O 1
ATOM 2002 N N . SER A 1 260 ? 54.176 47.394 23.266 1.00 15.39 264 SER C N 1
ATOM 2003 C CA . SER A 1 260 ? 54.749 48.707 23.560 1.00 18.14 264 SER C CA 1
ATOM 2004 C C . SER A 1 260 ? 54.164 49.768 22.634 1.00 18.52 264 SER C C 1
ATOM 2005 O O . SER A 1 260 ? 53.831 49.484 21.472 1.00 18.77 264 SER C O 1
ATOM 2008 N N . ILE A 1 261 ? 54.100 50.980 23.168 1.00 17.03 265 ILE C N 1
ATOM 2009 C CA . ILE A 1 261 ? 53.495 52.118 22.490 1.00 18.92 265 ILE C CA 1
ATOM 2010 C C . ILE A 1 261 ? 54.543 53.156 22.226 1.00 19.52 265 ILE C C 1
ATOM 2011 O O . ILE A 1 261 ? 55.315 53.509 23.129 1.00 20.48 265 ILE C O 1
ATOM 2016 N N . ILE A 1 262 ? 54.592 53.652 21.000 1.00 17.73 266 ILE C N 1
ATOM 2017 C CA . ILE A 1 262 ? 55.582 54.669 20.693 1.00 17.57 266 ILE C CA 1
ATOM 2018 C C . ILE A 1 262 ? 54.889 55.990 20.378 1.00 18.61 266 ILE C C 1
ATOM 2019 O O . ILE A 1 262 ? 53.965 56.053 19.566 1.00 18.19 266 ILE C O 1
ATOM 2024 N N . ALA A 1 263 ? 55.323 57.032 21.067 1.00 19.08 267 ALA C N 1
ATOM 2025 C CA . ALA A 1 263 ? 54.762 58.364 20.897 1.00 18.87 267 ALA C CA 1
ATOM 2026 C C . ALA A 1 263 ? 55.863 59.367 20.580 1.00 20.40 267 ALA C C 1
ATOM 2027 O O . ALA A 1 263 ? 57.004 59.240 21.062 1.00 21.12 267 ALA C O 1
ATOM 2029 N N . PHE A 1 264 ? 55.514 60.370 19.776 1.00 19.45 268 PHE C N 1
ATOM 2030 C CA . PHE A 1 264 ? 56.427 61.429 19.430 1.00 19.70 268 PHE C CA 1
ATOM 2031 C C . PHE A 1 264 ? 55.788 62.668 20.051 1.00 20.99 268 PHE C C 1
ATOM 2032 O O . PHE A 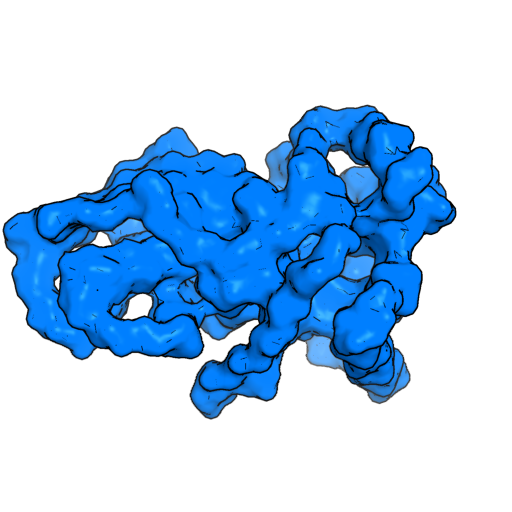1 264 ? 54.964 63.337 19.426 1.00 20.99 268 PHE C O 1
ATOM 2040 N N . PRO A 1 265 ? 56.152 62.986 21.296 1.00 21.88 269 PRO C N 1
ATOM 2041 C CA . PRO A 1 265 ? 55.563 64.160 21.950 1.00 23.02 269 PRO C CA 1
ATOM 2042 C C . PRO A 1 265 ? 55.972 65.529 21.400 1.00 24.74 269 PRO C C 1
ATOM 2043 O O . PRO A 1 265 ? 57.086 65.726 20.900 1.00 25.37 269 PRO C O 1
ATOM 2047 N N . LYS A 1 266 ? 55.038 66.465 21.446 1.00 25.40 270 LYS C N 1
ATOM 2048 C CA . LYS A 1 266 ? 55.368 67.822 21.040 1.00 27.92 270 LYS C CA 1
ATOM 2049 C C . LYS A 1 266 ? 56.303 68.332 22.147 1.00 28.85 270 LYS C C 1
ATOM 2050 O O . LYS A 1 266 ? 56.192 67.941 23.311 1.00 30.00 270 LYS C O 1
ATOM 2056 N N . GLU A 1 267 ? 57.250 69.176 21.777 1.00 30.81 271 GLU C N 1
ATOM 2057 C CA . GLU A 1 267 ? 58.228 69.659 22.727 1.00 34.09 271 GLU C CA 1
ATOM 2058 C C . GLU A 1 267 ? 57.581 70.305 23.942 1.00 35.97 271 GLU C C 1
ATOM 2059 O O . GLU A 1 267 ? 58.057 70.155 25.072 1.00 37.43 271 GLU C O 1
ATOM 2065 N N . GLU A 1 268 ? 56.469 70.980 23.720 1.00 36.42 272 GLU C N 1
ATOM 2066 C CA . GLU A 1 268 ? 55.790 71.678 24.802 1.00 38.81 272 GLU C CA 1
ATOM 2067 C C . GLU A 1 268 ? 55.154 70.773 25.847 1.00 37.62 272 GLU C C 1
ATOM 2068 O O . GLU A 1 268 ? 55.020 71.156 27.015 1.00 36.87 272 GLU C O 1
ATOM 2074 N N . PHE A 1 269 ? 54.774 69.565 25.444 1.00 34.85 273 PHE C N 1
ATOM 2075 C CA . PHE A 1 269 ? 54.105 68.668 26.358 1.00 32.77 273 PHE C CA 1
ATOM 2076 C C . PHE A 1 269 ? 54.850 67.425 26.739 1.00 31.99 273 PHE C C 1
ATOM 2077 O O . PHE A 1 269 ? 54.246 66.516 27.282 1.00 32.72 273 PHE C O 1
ATOM 2085 N N . ILE A 1 270 ? 56.150 67.367 26.474 1.00 31.22 274 ILE C N 1
ATOM 2086 C CA . ILE A 1 270 ? 56.865 66.142 26.753 1.00 30.73 274 ILE C CA 1
ATOM 2087 C C . ILE A 1 270 ? 56.754 65.598 28.174 1.00 30.41 274 ILE C C 1
ATOM 2088 O O . ILE A 1 270 ? 56.459 64.403 28.353 1.00 27.40 274 ILE C O 1
ATOM 2093 N N . ASP A 1 271 ? 56.940 66.443 29.200 1.00 30.65 275 ASP C N 1
ATOM 2094 C CA . ASP A 1 271 ? 56.850 65.910 30.570 1.00 30.79 275 ASP C CA 1
ATOM 2095 C C . ASP A 1 271 ? 55.458 65.440 30.863 1.00 29.28 275 ASP C C 1
ATOM 2096 O O . ASP A 1 271 ? 55.230 64.388 31.485 1.00 30.82 275 ASP C O 1
ATOM 2101 N N . GLU A 1 272 ? 54.498 66.210 30.390 1.00 29.00 276 GLU C N 1
ATOM 2102 C CA . GLU A 1 272 ? 53.135 65.867 30.651 1.00 28.49 276 GLU C CA 1
ATOM 2103 C C . GLU A 1 272 ? 52.804 64.568 29.927 1.00 28.03 276 GLU C C 1
ATOM 2104 O O . GLU A 1 272 ? 52.164 63.686 30.483 1.00 25.47 276 GLU C O 1
ATOM 2110 N N . VAL A 1 273 ? 53.231 64.437 28.679 1.00 26.85 277 VAL C N 1
ATOM 2111 C CA . VAL A 1 273 ? 52.908 63.182 27.982 1.00 25.30 277 VAL C CA 1
ATOM 2112 C C . VAL A 1 273 ? 53.605 62.011 28.657 1.00 24.02 277 VAL C C 1
ATOM 2113 O O . VAL A 1 273 ? 53.041 60.928 28.775 1.00 25.67 277 VAL C O 1
ATOM 2117 N N . GLU A 1 274 ? 54.827 62.226 29.121 1.00 25.07 278 GLU C N 1
ATOM 2118 C CA . GLU A 1 274 ? 55.533 61.151 29.784 1.00 25.98 278 GLU C CA 1
ATOM 2119 C C . GLU A 1 274 ? 54.773 60.755 31.062 1.00 27.55 278 GLU C C 1
ATOM 2120 O O . GLU A 1 274 ? 54.580 59.559 31.332 1.00 25.22 278 GLU C O 1
ATOM 2126 N N . ASN A 1 275 ? 54.309 61.752 31.831 1.00 27.80 279 ASN C N 1
ATOM 2127 C CA . ASN A 1 275 ? 53.588 61.446 33.072 1.00 28.50 279 ASN C CA 1
ATOM 2128 C C . ASN A 1 275 ? 52.302 60.698 32.784 1.00 27.78 279 ASN C C 1
ATOM 2129 O O . ASN A 1 275 ? 51.915 59.821 33.553 1.00 27.97 279 ASN C O 1
ATOM 2134 N N . ILE A 1 276 ? 51.635 61.029 31.677 1.00 26.93 280 ILE C N 1
ATOM 2135 C CA . ILE A 1 276 ? 50.396 60.322 31.335 1.00 26.91 280 ILE C CA 1
ATOM 2136 C C . ILE A 1 276 ? 50.682 58.869 31.013 1.00 26.90 280 ILE C C 1
ATOM 2137 O O . ILE A 1 276 ? 49.980 57.952 31.488 1.00 27.87 280 ILE C O 1
ATOM 2142 N N . LEU A 1 277 ? 51.697 58.641 30.187 1.00 25.43 281 LEU C N 1
ATOM 2143 C CA . LEU A 1 277 ? 52.049 57.268 29.841 1.00 25.71 281 LEU C CA 1
ATOM 2144 C C . LEU A 1 277 ? 52.454 56.486 31.095 1.00 26.82 281 LEU C C 1
ATOM 2145 O O . LEU A 1 277 ? 52.058 55.333 31.292 1.00 26.07 281 LEU C O 1
ATOM 2150 N N . ARG A 1 278 ? 53.237 57.130 31.951 1.00 28.50 282 ARG C N 1
ATOM 2151 C CA . ARG A 1 278 ? 53.710 56.452 33.148 1.00 32.17 282 ARG C CA 1
ATOM 2152 C C . ARG A 1 278 ? 52.586 56.114 34.121 1.00 32.73 282 ARG C C 1
ATOM 2153 O O . ARG A 1 278 ? 52.674 55.119 34.824 1.00 33.41 282 ARG C O 1
ATOM 2161 N N . ASP A 1 279 ? 51.518 56.914 34.142 1.00 33.71 283 ASP C N 1
ATOM 2162 C CA . ASP A 1 279 ? 50.363 56.624 35.002 1.00 34.25 283 ASP C CA 1
ATOM 2163 C C . ASP A 1 279 ? 49.720 55.306 34.583 1.00 33.34 283 ASP C C 1
ATOM 2164 O O . ASP A 1 279 ? 49.135 54.594 35.397 1.00 31.88 283 ASP C O 1
ATOM 2169 N N . TYR A 1 280 ? 49.794 54.992 33.293 1.00 31.27 284 TYR C N 1
ATOM 2170 C CA . TYR A 1 280 ? 49.224 53.739 32.809 1.00 29.64 284 TYR C CA 1
ATOM 2171 C C . TYR A 1 280 ? 50.239 52.632 32.824 1.00 28.44 284 TYR C C 1
ATOM 2172 O O . TYR A 1 280 ? 49.900 51.501 33.112 1.00 29.44 284 TYR C O 1
ATOM 2181 N N . TYR A 1 281 ? 51.488 52.961 32.512 1.00 27.09 285 TYR C N 1
ATOM 2182 C CA . TYR A 1 281 ? 52.542 51.959 32.433 1.00 26.96 285 TYR C CA 1
ATOM 2183 C C . TYR A 1 281 ? 53.788 52.457 33.114 1.00 28.25 285 TYR C C 1
ATOM 2184 O O . TYR A 1 281 ? 54.511 53.296 32.561 1.00 26.10 285 TYR C O 1
ATOM 2193 N N . GLU A 1 282 ? 54.070 51.923 34.299 1.00 29.54 286 GLU C N 1
ATOM 2194 C CA . GLU A 1 282 ? 55.222 52.386 35.058 1.00 31.60 286 GLU C CA 1
ATOM 2195 C C . GLU A 1 282 ? 56.514 52.391 34.260 1.00 30.60 286 GLU C C 1
ATOM 2196 O O . GLU A 1 282 ? 57.336 53.298 34.401 1.00 31.28 286 GLU C O 1
ATOM 2202 N N . ASN A 1 283 ? 56.676 51.400 33.390 1.00 28.28 287 ASN C N 1
ATOM 2203 C CA . ASN A 1 283 ? 57.890 51.290 32.585 1.00 24.35 287 ASN C CA 1
ATOM 2204 C C . ASN A 1 283 ? 57.777 52.149 31.344 1.00 26.40 287 ASN C C 1
ATOM 2205 O O . ASN A 1 283 ? 57.479 51.645 30.269 1.00 24.65 287 ASN C O 1
ATOM 2210 N N . THR A 1 284 ? 57.997 53.449 31.494 1.00 25.65 288 THR C N 1
ATOM 2211 C CA . THR A 1 284 ? 57.931 54.370 30.382 1.00 25.18 288 THR C CA 1
ATOM 2212 C C . THR A 1 284 ? 59.301 55.000 30.269 1.00 26.87 288 THR C C 1
ATOM 2213 O O . THR A 1 284 ? 59.918 55.342 31.289 1.00 26.58 288 THR C O 1
ATOM 2217 N N . ILE A 1 285 ? 59.809 55.116 29.051 1.00 24.17 289 ILE C N 1
ATOM 2218 C CA . ILE A 1 285 ? 61.118 55.714 28.887 1.00 26.46 289 ILE C CA 1
ATOM 2219 C C . ILE A 1 285 ? 61.132 56.819 27.845 1.00 25.41 289 ILE C C 1
ATOM 2220 O O . ILE A 1 285 ? 60.348 56.803 26.901 1.00 25.44 289 ILE C O 1
ATOM 2225 N N . ARG A 1 286 ? 62.042 57.775 28.014 1.00 23.59 290 ARG C N 1
ATOM 2226 C CA . ARG A 1 286 ? 62.171 58.874 27.073 1.00 21.02 290 ARG C CA 1
ATOM 2227 C C . ARG A 1 286 ? 63.430 58.582 26.303 1.00 22.30 290 ARG C C 1
ATOM 2228 O O . ARG A 1 286 ? 64.474 58.319 26.909 1.00 22.80 290 ARG C O 1
ATOM 2236 N N . THR A 1 287 ? 63.357 58.580 24.973 1.00 20.79 291 THR C N 1
ATOM 2237 C CA . THR A 1 287 ? 64.552 58.321 24.180 1.00 20.78 291 THR C CA 1
ATOM 2238 C C . THR A 1 287 ? 64.514 59.158 22.875 1.00 20.76 291 THR C C 1
ATOM 2239 O O . THR A 1 287 ? 63.776 60.157 22.777 1.00 20.49 291 THR C O 1
ATOM 2243 N N . GLU A 1 288 ? 65.333 58.802 21.890 1.00 19.47 292 GLU C N 1
ATOM 2244 C CA . GLU A 1 288 ? 65.378 59.559 20.637 1.00 20.78 292 GLU C CA 1
ATOM 2245 C C . GLU A 1 288 ? 65.822 58.570 19.587 1.00 19.69 292 GLU C C 1
ATOM 2246 O O . GLU A 1 288 ? 66.011 57.411 19.915 1.00 19.21 292 GLU C O 1
ATOM 2252 N N . VAL A 1 289 ? 65.992 59.017 18.346 1.00 17.85 293 VAL C N 1
ATOM 2253 C CA . VAL A 1 289 ? 66.380 58.108 17.263 1.00 18.16 293 VAL C CA 1
ATOM 2254 C C . VAL A 1 289 ? 67.830 57.700 17.438 1.00 19.73 293 VAL C C 1
ATOM 2255 O O . VAL A 1 289 ? 68.689 58.536 17.674 1.00 20.88 293 VAL C O 1
ATOM 2259 N N . GLY A 1 290 ? 68.097 56.403 17.320 1.00 20.16 294 GLY C N 1
ATOM 2260 C CA . GLY A 1 290 ? 69.437 55.887 17.533 1.00 17.67 294 GLY C CA 1
ATOM 2261 C C . GLY A 1 290 ? 70.221 55.751 16.249 1.00 20.13 294 GLY C C 1
ATOM 2262 O O . GLY A 1 290 ? 69.695 55.949 15.146 1.00 18.92 294 GLY C O 1
ATOM 2263 N N . LYS A 1 291 ? 71.490 55.391 16.394 1.00 20.26 295 LYS C N 1
ATOM 2264 C CA . LYS A 1 291 ? 72.369 55.280 15.263 1.00 20.52 295 LYS C CA 1
ATOM 2265 C C . LYS A 1 291 ? 72.730 53.845 14.916 1.00 21.04 295 LYS C C 1
ATOM 2266 O O . LYS A 1 291 ? 73.603 53.614 14.077 1.00 19.97 295 LYS C O 1
ATOM 2272 N N . GLY A 1 292 ? 72.078 52.885 15.554 1.00 19.06 296 GLY C N 1
ATOM 2273 C CA . GLY A 1 292 ? 72.360 51.508 15.181 1.00 16.79 296 GLY C CA 1
ATOM 2274 C C . GLY A 1 292 ? 73.403 50.850 16.047 1.00 16.71 296 GLY C C 1
ATOM 2275 O O . GLY A 1 292 ? 73.966 51.461 16.940 1.00 15.04 296 GLY C O 1
ATOM 2276 N N . VAL A 1 293 ? 73.644 49.571 15.795 1.00 14.65 297 VAL C N 1
ATOM 2277 C CA . VAL A 1 293 ? 74.629 48.849 16.570 1.00 13.94 297 VAL C CA 1
ATOM 2278 C C . VAL A 1 293 ? 75.977 49.541 16.525 1.00 15.61 297 VAL C C 1
ATOM 2279 O O . VAL A 1 293 ? 76.428 49.970 15.463 1.00 15.73 297 VAL C O 1
ATOM 2283 N N . GLU A 1 294 ? 76.617 49.635 17.685 1.00 17.96 298 GLU C N 1
ATOM 2284 C CA . GLU A 1 294 ? 77.964 50.190 17.726 1.00 20.64 298 GLU C CA 1
ATOM 2285 C C . GLU A 1 294 ? 78.706 49.515 18.848 1.00 19.16 298 GLU C C 1
ATOM 2286 O O . GLU A 1 294 ? 78.118 48.948 19.739 1.00 18.64 298 GLU C O 1
ATOM 2292 N N . VAL A 1 295 ? 80.022 49.581 18.798 1.00 20.27 299 VAL C N 1
ATOM 2293 C CA . VAL A 1 295 ? 80.844 48.983 19.836 1.00 19.48 299 VAL C CA 1
ATOM 2294 C C . VAL A 1 295 ? 80.697 49.751 21.162 1.00 21.63 299 VAL C C 1
ATOM 2295 O O . VAL A 1 295 ? 80.540 50.972 21.154 1.00 22.05 299 VAL C O 1
ATOM 2299 N N A VAL A 1 296 ? 80.705 49.032 22.283 0.50 20.09 300 VAL C N 1
ATOM 2300 N N B VAL A 1 296 ? 80.715 49.049 22.296 0.50 20.34 300 VAL C N 1
ATOM 2301 C CA A VAL A 1 296 ? 80.603 49.681 23.596 0.50 21.33 300 VAL C CA 1
ATOM 2302 C CA B VAL A 1 296 ? 80.668 49.716 23.613 0.50 21.77 300 VAL C CA 1
ATOM 2303 C C A VAL A 1 296 ? 81.526 48.976 24.586 0.50 21.88 300 VAL C C 1
ATOM 2304 C C B VAL A 1 296 ? 81.546 48.971 24.604 0.50 22.14 300 VAL C C 1
ATOM 2305 O O A VAL A 1 296 ? 81.872 47.807 24.326 0.50 21.37 300 VAL C O 1
ATOM 2306 O O B VAL A 1 296 ? 81.854 47.798 24.336 0.50 21.52 300 VAL C O 1
#

Solvent-accessible surface area: 13014 Å² total

Nearest PDB structures (foldseek):
  1fwk-assembly1_A  TM=9.947E-01  e=4.939E-60  Methanocaldococcus jannaschii
  4p52-assembly1_A  TM=9.365E-01  e=8.498E-33  Cytophaga hutchinsonii ATCC 33406
  4rpf-assembly1_A  TM=9.152E-01  e=5.751E-24  Yersinia pestis Nepal516
  5wat-assembly1_A-4  TM=8.435E-01  e=1.777E-21  Corynebacterium glutamicum
  4dpu-assembly2_B  TM=7.770E-01  e=2.904E-14  Staphylococcus epidermidis

Secondary structure (DSSP, 8-state):
-EEEEEEEEEEE-TGGGTTTEEEEEEEEEEEEEEEEESSSSEEEEES-TTS---TTTSHHHHHHHHHHHHTT---EEEEEEE-SS-TTSSS-HHHHHHHHHHHHHHHHTT----HHHHHHHHHHHHHHHHSS---TTHHHHHH-SEEEEEETTTTEEEEE---S---EEEE--SS---HHHHHHTS-S---HHHHHHHHHHHHHHHHHHHTT-HHHHHHHHTT--SSHHHHHTTSTTHHHHHHHHTTTEEEEEE-TTSS-EEEEE-GGGHHHHHHHHHHH-S-EEEE-B----EE-

B-factor: mean 27.24, std 11.09, range [12.53, 73.41]

Foldseek 3Di:
DKFKKWFFFKFFDLALLVLWKIFTWADDTKIKMKAWAAPAEEFEAEPDPVADRPLVQQLLSQLLVVVCVVVVPNTYIYMYIYWRDDPQFLRCRSLSSLLLSLVGSCVVVVVPDDLLVSLQSSLSSVCRQQVDSRSNGNSCQRQFGMWTFPDVPPTDIDHDHQPDWWKKKKFTAPDGHRNNVLVVQFDPDDDPVLVVLSVVLVVQLVVCSVVVNLLSNAVSSPPHPGRQVRLQVVAPCSVVLCVVCVVQFSHKGAGHSDDMIMTGGDPVCVVVNQVSSCVVGVPMDMTTTHRHMDTD